Protein AF-A0A9P4GD88-F1 (afdb_monomer_lite)

Organism: NCBI:txid1168544

Radius of gyration: 26.92 Å; chains: 1; bounding box: 54×74×97 Å

Foldseek 3Di:
DDDDDDDDDDDDDDDDPPPPPPPPVPPPPPPPPDDQDQKLWKWQLDVVLQFDFLVLFDDLVVLCVLLVVLLQCQCVVVVLDHGADPVLSVLLLVLLVVLCVVLVDDSLLLQLQLCVQRSNGQRDEWDDDVATQEGSNRAQDDQGCQVVNNHDPPDDSVSSSVRSCRQAPDPPGQAHLRVQLCVQCVPVPDGRSSSLSSQLCSPFPDPFDDSGISCGGPPSRRSSSSSSSGNDSDDDDPHDSVCRNVRNHIDDHNDRPDPPD

Secondary structure (DSSP, 8-state):
----------------------------TT------PPPB--SSS-GGGTPPPGGGSPPHHHHHHHHHHHHHHHHHHTTSSSPPPHHHHHHHHHHHHHHHHHH---HHHHHHHHHHHHTT-TTPPPEESSSEE-TTTT-SS---SEETTEE-SSPPHHHHHHHHHHHHT-TT-S--HHHHHHHH-TTS---THHHHHHHHHHHHTTTS--SS-TTSSSSTTHHHHHHHHHHS---S----TTTGGG-SS-BS---------

Sequence (261 aa):
MFGPTFIFAASSIFALSFAAPLRLDVVPPNDLVGRDTYVMLGGDGSMNAGWPSRSDWMSFEKAWDANLKTIQQSCENQGWGKNNNEVETRAIKASIEEESGTSGIPEELILAVMMQESRGCVRAPTTHYDFDNPGLMQSAGKASCNTDGNLISPCPVNKIRAMIHDGTAGEGLRTTLKNSLTFFDPTGAADDSKWYKVARRYNAGEVLMDEKNLGIGPTKCYASDIANRLVQPFGDSTCNTDVIATLTSAQGRISSSGNTN

pLDDT: mean 86.09, std 20.41, range [30.52, 98.94]

InterPro domains:
  IPR023346 Lysozyme-like domain superfamily [SSF53955] (90-205)

Structure (mmCIF, N/CA/C/O backbone):
data_AF-A0A9P4GD88-F1
#
_entry.id   AF-A0A9P4GD88-F1
#
loop_
_atom_site.group_PDB
_atom_site.id
_atom_site.type_symbol
_atom_site.label_atom_id
_atom_site.label_alt_id
_atom_site.label_comp_id
_atom_site.label_asym_id
_atom_site.label_entity_id
_atom_site.label_seq_id
_atom_site.pdbx_PDB_ins_code
_atom_site.Cartn_x
_atom_site.Cartn_y
_atom_site.Cartn_z
_atom_site.occupancy
_atom_site.B_iso_or_equiv
_atom_site.auth_seq_id
_atom_site.auth_comp_id
_atom_site.auth_asym_id
_atom_site.auth_atom_id
_atom_site.pdbx_PDB_model_num
ATOM 1 N N . MET A 1 1 ? 28.205 -40.603 74.803 1.00 41.28 1 MET A N 1
ATOM 2 C CA . MET A 1 1 ? 28.061 -42.044 74.494 1.00 41.28 1 MET A CA 1
ATOM 3 C C . MET A 1 1 ? 27.981 -42.144 72.977 1.00 41.28 1 MET A C 1
ATOM 5 O O . MET A 1 1 ? 26.968 -41.756 72.425 1.00 41.28 1 MET A O 1
ATOM 9 N N . PHE A 1 2 ? 29.110 -42.194 72.269 1.00 41.12 2 PHE A N 1
ATOM 10 C CA . PHE A 1 2 ? 29.923 -43.389 71.970 1.00 41.12 2 PHE A CA 1
ATOM 11 C C . PHE A 1 2 ? 29.133 -44.470 71.217 1.00 41.12 2 PHE A C 1
ATOM 13 O O . PHE A 1 2 ? 28.360 -45.200 71.828 1.00 41.12 2 PHE A O 1
ATOM 20 N N . GLY A 1 3 ? 29.367 -44.551 69.900 1.00 41.06 3 GLY A N 1
ATOM 21 C CA . GLY A 1 3 ? 29.198 -45.780 69.114 1.00 41.06 3 GLY A CA 1
ATOM 22 C C . GLY A 1 3 ? 30.334 -46.776 69.390 1.00 41.06 3 GLY A C 1
ATOM 23 O O . GLY A 1 3 ? 31.253 -46.460 70.152 1.00 41.06 3 GLY A O 1
ATOM 24 N N . PRO A 1 4 ? 30.239 -47.998 68.846 1.00 51.31 4 PRO A N 1
ATOM 25 C CA . PRO A 1 4 ? 31.061 -48.432 67.693 1.00 51.31 4 PRO A CA 1
ATOM 26 C C . PRO A 1 4 ? 30.206 -49.282 66.706 1.00 51.31 4 PRO A C 1
ATOM 28 O O . PRO A 1 4 ? 29.035 -49.507 66.983 1.00 51.31 4 PRO A O 1
ATOM 31 N N . THR A 1 5 ? 30.613 -49.898 65.589 1.00 47.22 5 THR A N 1
ATOM 32 C CA . THR A 1 5 ? 31.709 -49.842 64.595 1.00 47.22 5 THR A CA 1
ATOM 33 C C . THR A 1 5 ? 31.483 -51.068 63.681 1.00 47.22 5 THR A C 1
ATOM 35 O O . THR A 1 5 ? 31.420 -52.186 64.174 1.00 47.22 5 THR A O 1
ATOM 38 N N . PHE A 1 6 ? 31.335 -50.820 62.375 1.00 39.22 6 PHE A N 1
ATOM 39 C CA . PHE A 1 6 ? 31.757 -51.572 61.173 1.00 39.22 6 PHE A CA 1
ATOM 40 C C . PHE A 1 6 ? 32.026 -53.095 61.171 1.00 39.22 6 PHE A C 1
ATOM 42 O O . PHE A 1 6 ? 32.881 -53.581 61.904 1.00 39.22 6 PHE A O 1
ATOM 49 N N . ILE A 1 7 ? 31.522 -53.768 60.118 1.00 44.59 7 ILE A N 1
ATOM 50 C CA . ILE A 1 7 ? 32.301 -54.730 59.309 1.00 44.59 7 ILE A CA 1
ATOM 51 C C . ILE A 1 7 ? 32.105 -54.427 57.812 1.00 44.59 7 ILE A C 1
ATOM 53 O O . ILE A 1 7 ? 30.994 -54.193 57.342 1.00 44.59 7 ILE A O 1
ATOM 57 N N . PHE A 1 8 ? 33.233 -54.423 57.099 1.00 33.44 8 PHE A N 1
ATOM 58 C CA . PHE A 1 8 ? 33.421 -54.246 55.661 1.00 33.44 8 PHE A CA 1
ATOM 59 C C . PHE A 1 8 ? 33.110 -55.521 54.862 1.00 33.44 8 PHE A C 1
ATOM 61 O O . PHE A 1 8 ? 33.480 -56.615 55.279 1.00 33.44 8 PHE A O 1
ATOM 68 N N . ALA A 1 9 ? 32.609 -55.359 53.636 1.00 37.62 9 ALA A N 1
ATOM 69 C CA . ALA A 1 9 ? 32.954 -56.248 52.528 1.00 37.62 9 ALA A CA 1
ATOM 70 C C . ALA A 1 9 ? 33.035 -55.434 51.229 1.00 37.62 9 ALA A C 1
ATOM 72 O O . ALA A 1 9 ? 32.062 -54.831 50.782 1.00 37.62 9 ALA A O 1
ATOM 73 N N . ALA A 1 10 ? 34.241 -55.386 50.672 1.00 37.72 10 ALA A N 1
ATOM 74 C CA . ALA A 1 10 ? 34.573 -54.786 49.391 1.00 37.72 10 ALA A CA 1
ATOM 75 C C . ALA A 1 10 ? 34.204 -55.727 48.237 1.00 37.72 10 ALA A C 1
ATOM 77 O O . ALA A 1 10 ? 34.323 -56.940 48.394 1.00 37.72 10 ALA A O 1
ATOM 78 N N . SER A 1 11 ? 33.858 -55.174 47.068 1.00 37.16 11 SER A N 1
ATOM 79 C CA . SER A 1 11 ? 34.156 -55.766 45.751 1.00 37.16 11 SER A CA 1
ATOM 80 C C . SER A 1 11 ? 33.956 -54.739 44.625 1.00 37.16 11 SER A C 1
ATOM 82 O O . SER A 1 11 ? 32.848 -54.476 44.179 1.00 37.16 11 SER A O 1
ATOM 84 N N . SER A 1 12 ? 35.077 -54.132 44.237 1.00 45.50 12 SER A N 1
ATOM 85 C CA . SER A 1 12 ? 35.587 -53.972 42.866 1.00 45.50 12 SER A CA 1
ATOM 86 C C . SER A 1 12 ? 34.666 -53.511 41.721 1.00 45.50 12 SER A C 1
ATOM 88 O O . SER A 1 12 ? 33.935 -54.286 41.117 1.00 45.50 12 SER A O 1
ATOM 90 N N . ILE A 1 13 ? 34.852 -52.236 41.365 1.00 45.53 13 ILE A N 1
ATOM 91 C CA . ILE A 1 13 ? 35.152 -51.674 40.030 1.00 45.53 13 ILE A CA 1
ATOM 92 C C . ILE A 1 13 ? 34.860 -52.581 38.816 1.00 45.53 13 ILE A C 1
ATOM 94 O O . ILE A 1 13 ? 35.643 -53.471 38.499 1.00 45.53 13 ILE A O 1
ATOM 98 N N . PHE A 1 14 ? 33.859 -52.184 38.025 1.00 37.38 14 PHE A N 1
ATOM 99 C CA . PHE A 1 14 ? 33.975 -52.124 36.566 1.00 37.38 14 PHE A CA 1
ATOM 100 C C . PHE A 1 14 ? 33.420 -50.783 36.084 1.00 37.38 14 PHE A C 1
ATOM 102 O O . PHE A 1 14 ? 32.235 -50.487 36.223 1.00 37.38 14 PHE A O 1
ATOM 109 N N . ALA A 1 15 ? 34.308 -49.956 35.536 1.00 39.75 15 ALA A N 1
ATOM 110 C CA . ALA A 1 15 ? 33.935 -48.799 34.748 1.00 39.75 15 ALA A CA 1
ATOM 111 C C . ALA A 1 15 ? 33.413 -49.282 33.389 1.00 39.75 15 ALA A C 1
ATOM 113 O O . ALA A 1 15 ? 34.134 -49.946 32.648 1.00 39.75 15 ALA A O 1
ATOM 114 N N . LEU A 1 16 ? 32.186 -48.902 33.048 1.00 36.53 16 LEU A N 1
ATOM 115 C CA . LEU A 1 16 ? 31.740 -48.799 31.665 1.00 36.53 16 LEU A CA 1
ATOM 116 C C . LEU A 1 16 ? 31.203 -47.385 31.480 1.00 36.53 16 LEU A C 1
ATOM 118 O O . LEU A 1 16 ? 30.012 -47.106 31.595 1.00 36.53 16 LEU A O 1
ATOM 122 N N . SER A 1 17 ? 32.137 -46.473 31.225 1.00 41.66 17 SER A N 1
ATOM 123 C CA . SER A 1 17 ? 31.854 -45.228 30.532 1.00 41.66 17 SER A CA 1
ATOM 124 C C . SER A 1 17 ? 31.330 -45.585 29.144 1.00 41.66 17 SER A C 1
ATOM 126 O O . SER A 1 17 ? 32.106 -45.786 28.208 1.00 41.66 17 SER A O 1
ATOM 128 N N . PHE A 1 18 ? 30.013 -45.682 28.998 1.00 44.62 18 PHE A N 1
ATOM 129 C CA . PHE A 1 18 ? 29.405 -45.578 27.683 1.00 44.62 18 PHE A CA 1
ATOM 130 C C . PHE A 1 18 ? 29.526 -44.118 27.255 1.00 44.62 18 PHE A C 1
ATOM 132 O O . PHE A 1 18 ? 28.658 -43.289 27.516 1.00 44.62 18 PHE A O 1
ATOM 139 N N . ALA A 1 19 ? 30.651 -43.805 26.613 1.00 42.41 19 ALA A N 1
ATOM 140 C CA . ALA A 1 19 ? 30.702 -42.733 25.642 1.00 42.41 19 ALA A CA 1
ATOM 141 C C . ALA A 1 19 ? 29.716 -43.123 24.537 1.00 42.41 19 ALA A C 1
ATOM 143 O O . ALA A 1 19 ? 30.053 -43.862 23.612 1.00 42.41 19 ALA A O 1
ATOM 144 N N . ALA A 1 20 ? 28.462 -42.692 24.676 1.00 41.94 20 ALA A N 1
ATOM 145 C CA . ALA A 1 20 ? 27.583 -42.629 23.529 1.00 41.94 20 ALA A CA 1
ATOM 146 C C . ALA A 1 20 ? 28.301 -41.732 22.513 1.00 41.94 20 ALA A C 1
ATOM 148 O O . ALA A 1 20 ? 28.690 -40.616 22.878 1.00 41.94 20 ALA A O 1
ATOM 149 N N . PRO A 1 21 ? 28.543 -42.187 21.273 1.00 43.91 21 PRO A N 1
ATOM 150 C CA . PRO A 1 21 ? 28.958 -41.259 20.246 1.00 43.91 21 PRO A CA 1
ATOM 151 C C . PRO A 1 21 ? 27.851 -40.212 20.170 1.00 43.91 21 PRO A C 1
ATOM 153 O O . PRO A 1 21 ? 26.712 -40.533 19.825 1.00 43.91 21 PRO A O 1
ATOM 156 N N . LEU A 1 22 ? 28.174 -38.966 20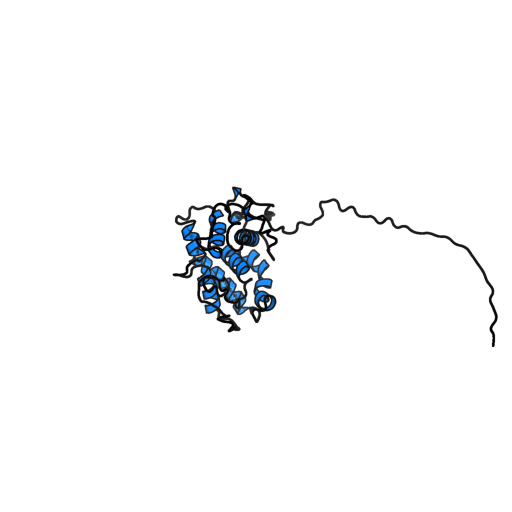.524 1.00 38.56 22 LEU A N 1
ATOM 157 C CA . LEU A 1 22 ? 27.439 -37.835 19.994 1.00 38.56 22 LEU A CA 1
ATOM 158 C C . LEU A 1 22 ? 27.557 -37.993 18.484 1.00 38.56 22 LEU A C 1
ATOM 160 O O . LEU A 1 22 ? 28.588 -37.676 17.889 1.00 38.56 22 LEU A O 1
ATOM 164 N N . ARG A 1 23 ? 26.511 -38.542 17.866 1.00 38.03 23 ARG A N 1
ATOM 165 C CA . ARG A 1 23 ? 26.233 -38.230 16.480 1.00 38.03 23 ARG A CA 1
ATOM 166 C C . ARG A 1 23 ? 25.934 -36.740 16.501 1.00 38.03 23 ARG A C 1
ATOM 168 O O . ARG A 1 23 ? 24.821 -36.313 16.772 1.00 38.03 23 ARG A O 1
ATOM 175 N N . LEU A 1 24 ? 26.983 -35.944 16.311 1.00 39.59 24 LEU A N 1
ATOM 176 C CA . LEU A 1 24 ? 26.832 -34.731 15.539 1.00 39.59 24 LEU A CA 1
ATOM 177 C C . LEU A 1 24 ? 26.290 -35.233 14.212 1.00 39.59 24 LEU A C 1
ATOM 179 O O . LEU A 1 24 ? 27.047 -35.703 13.362 1.00 39.59 24 LEU A O 1
ATOM 183 N N . ASP A 1 25 ? 24.966 -35.240 14.098 1.00 39.75 25 ASP A N 1
ATOM 184 C CA . ASP A 1 25 ? 24.336 -35.202 12.802 1.00 39.75 25 ASP A CA 1
ATOM 185 C C . ASP A 1 25 ? 24.920 -33.949 12.158 1.00 39.75 25 ASP A C 1
ATOM 187 O O . ASP A 1 25 ? 24.562 -32.815 12.479 1.00 39.75 25 ASP A O 1
ATOM 191 N N . VAL A 1 26 ? 25.948 -34.159 11.336 1.00 45.06 26 VAL A N 1
ATOM 192 C CA . VAL A 1 26 ? 26.357 -33.190 10.339 1.00 45.06 26 VAL A CA 1
ATOM 193 C C . VAL A 1 26 ? 25.139 -33.104 9.448 1.00 45.06 26 VAL A C 1
ATOM 195 O O . VAL A 1 26 ? 24.954 -33.922 8.548 1.00 45.06 26 VAL A O 1
ATOM 198 N N . VAL A 1 27 ? 24.257 -32.171 9.799 1.00 42.81 27 VAL A N 1
ATOM 199 C CA . VAL A 1 27 ? 23.138 -31.776 8.969 1.00 42.81 27 VAL A CA 1
ATOM 200 C C . VAL A 1 27 ? 23.776 -31.451 7.620 1.00 42.81 27 VAL A C 1
ATOM 202 O O . VAL A 1 27 ? 24.633 -30.559 7.562 1.00 42.81 27 VAL A O 1
ATOM 205 N N . PRO A 1 28 ? 23.476 -32.211 6.552 1.00 38.31 28 PRO A N 1
ATOM 206 C CA . PRO A 1 28 ? 23.920 -31.823 5.224 1.00 38.31 28 PRO A CA 1
ATOM 207 C C . PRO A 1 28 ? 23.441 -30.382 5.003 1.00 38.31 28 PRO A C 1
ATOM 209 O O . PRO A 1 28 ? 22.358 -30.044 5.479 1.00 38.31 28 PRO A O 1
ATOM 212 N N . PRO A 1 29 ? 24.195 -29.508 4.319 1.00 42.53 29 PRO A N 1
ATOM 213 C CA . PRO A 1 29 ? 23.887 -28.074 4.248 1.00 42.53 29 PRO A CA 1
ATOM 214 C C . PRO A 1 29 ? 22.570 -27.711 3.521 1.00 42.53 29 PRO A C 1
ATOM 216 O O . PRO A 1 29 ? 22.381 -26.561 3.148 1.00 42.53 29 PRO A O 1
ATOM 219 N N . ASN A 1 30 ? 21.640 -28.653 3.351 1.00 46.81 30 ASN A N 1
ATOM 220 C CA . ASN A 1 30 ? 20.393 -28.510 2.613 1.00 46.81 30 ASN A CA 1
ATOM 221 C C . ASN A 1 30 ? 19.104 -28.690 3.438 1.00 46.81 30 ASN A C 1
ATOM 223 O O . ASN A 1 30 ? 18.045 -28.733 2.829 1.00 46.81 30 ASN A O 1
ATOM 227 N N . ASP A 1 31 ? 19.151 -28.715 4.775 1.00 40.00 31 ASP A N 1
ATOM 228 C CA . ASP A 1 31 ? 17.930 -28.716 5.615 1.00 40.00 31 ASP A CA 1
ATOM 229 C C . ASP A 1 31 ? 17.707 -27.404 6.393 1.00 40.00 31 ASP A C 1
ATOM 231 O O . ASP A 1 31 ? 17.128 -27.361 7.478 1.00 40.00 31 ASP A O 1
ATOM 235 N N . LEU A 1 32 ? 18.096 -26.281 5.781 1.00 41.84 32 LEU A N 1
ATOM 236 C CA . LEU A 1 32 ? 17.359 -25.035 5.978 1.00 41.84 32 LEU A CA 1
ATOM 237 C C . LEU A 1 32 ? 16.101 -25.119 5.113 1.00 41.84 32 LEU A C 1
ATOM 239 O O . LEU A 1 32 ? 16.098 -24.681 3.965 1.00 41.84 32 LEU A O 1
ATOM 243 N N . VAL A 1 33 ? 15.041 -25.702 5.677 1.00 40.41 33 VAL A N 1
ATOM 244 C CA . VAL A 1 33 ? 13.657 -25.491 5.233 1.00 40.41 33 VAL A CA 1
ATOM 245 C C . VAL A 1 33 ? 13.526 -24.018 4.855 1.00 40.41 33 VAL A C 1
ATOM 247 O O . VAL A 1 33 ? 13.743 -23.149 5.704 1.00 40.41 33 VAL A O 1
ATOM 250 N N . GLY A 1 34 ? 13.288 -23.753 3.568 1.00 38.44 34 GLY A N 1
ATOM 251 C CA . GLY A 1 34 ? 13.266 -22.409 3.013 1.00 38.44 34 GLY A CA 1
ATOM 252 C C . GLY A 1 34 ? 12.358 -21.526 3.850 1.00 38.44 34 GLY A C 1
ATOM 253 O O . GLY A 1 34 ? 11.141 -21.675 3.815 1.00 38.44 34 GLY A O 1
ATOM 254 N N . ARG A 1 35 ? 12.951 -20.611 4.624 1.00 45.44 35 ARG A N 1
ATOM 255 C CA . ARG A 1 35 ? 12.212 -19.427 5.040 1.00 45.44 35 ARG A CA 1
ATOM 256 C C . ARG A 1 35 ? 11.779 -18.756 3.752 1.00 45.44 35 ARG A C 1
ATOM 258 O O . ARG A 1 35 ? 12.612 -18.604 2.864 1.00 45.44 35 ARG A O 1
ATOM 265 N N . ASP A 1 36 ? 10.516 -18.373 3.685 1.00 53.16 36 ASP A N 1
ATOM 266 C CA . ASP A 1 36 ? 9.981 -17.369 2.774 1.00 53.16 36 ASP A CA 1
ATOM 267 C C . ASP A 1 36 ? 10.896 -16.137 2.829 1.00 53.16 36 ASP A C 1
ATOM 269 O O . ASP A 1 36 ? 10.769 -15.257 3.685 1.00 53.16 36 ASP A O 1
ATOM 273 N N . THR A 1 37 ? 11.967 -16.162 2.034 1.00 75.06 37 THR A N 1
ATOM 274 C CA . THR A 1 37 ? 13.051 -15.199 2.157 1.00 75.06 37 THR A CA 1
ATOM 275 C C . THR A 1 37 ? 12.572 -13.918 1.525 1.00 75.06 37 THR A C 1
ATOM 277 O O . THR A 1 37 ? 12.218 -13.896 0.346 1.00 75.06 37 THR A O 1
ATOM 280 N N . TYR A 1 38 ? 12.600 -12.847 2.308 1.00 87.12 38 TYR A N 1
ATOM 281 C CA . TYR A 1 38 ? 12.533 -11.503 1.771 1.00 87.12 38 TYR A CA 1
ATOM 282 C C . TYR A 1 38 ? 13.507 -11.358 0.599 1.00 87.12 38 TYR A C 1
ATOM 284 O O . TYR A 1 38 ? 14.697 -11.659 0.734 1.00 87.12 38 TYR A O 1
ATOM 292 N N . VAL A 1 39 ? 13.008 -10.880 -0.536 1.00 91.62 39 VAL A N 1
ATOM 293 C CA . VAL A 1 39 ? 13.835 -10.554 -1.698 1.00 91.62 39 VAL A CA 1
ATOM 294 C C . VAL A 1 39 ? 14.039 -9.050 -1.712 1.00 91.62 39 VAL A C 1
ATOM 296 O O . VAL A 1 39 ? 13.072 -8.295 -1.764 1.00 91.62 39 VAL A O 1
ATOM 299 N N . MET A 1 40 ? 15.291 -8.599 -1.673 1.00 93.44 40 MET A N 1
ATOM 300 C CA . MET A 1 40 ? 15.583 -7.172 -1.773 1.00 93.44 40 MET A CA 1
ATOM 301 C C . MET A 1 40 ? 15.551 -6.760 -3.243 1.00 93.44 40 MET A C 1
ATOM 303 O O . MET A 1 40 ? 16.427 -7.138 -4.019 1.00 93.44 40 MET A O 1
ATOM 307 N N . LEU A 1 41 ? 14.517 -6.021 -3.628 1.00 95.12 41 LEU A N 1
ATOM 308 C CA . LEU A 1 41 ? 14.232 -5.654 -5.010 1.00 95.12 41 LEU A CA 1
ATOM 309 C C . LEU A 1 41 ? 14.722 -4.224 -5.274 1.00 95.12 41 LEU A C 1
ATOM 311 O O . LEU A 1 41 ? 14.084 -3.253 -4.873 1.00 95.12 41 LEU A O 1
ATOM 315 N N . GLY A 1 42 ? 15.890 -4.101 -5.910 1.00 94.94 42 GLY A N 1
ATOM 316 C CA . GLY A 1 42 ? 16.411 -2.828 -6.420 1.00 94.94 42 GLY A CA 1
ATOM 317 C C . GLY A 1 42 ? 16.104 -2.614 -7.901 1.00 94.94 42 GLY A C 1
ATOM 318 O O . GLY A 1 42 ? 15.512 -3.471 -8.556 1.00 94.94 42 GLY A O 1
ATOM 319 N N . GLY A 1 43 ? 16.546 -1.488 -8.454 1.00 96.00 43 GLY A N 1
ATOM 320 C CA . GLY A 1 43 ? 16.317 -1.146 -9.859 1.00 96.00 43 GLY A CA 1
ATOM 321 C C . GLY A 1 43 ? 14.920 -0.579 -10.124 1.00 96.00 43 GLY A C 1
ATOM 322 O O . GLY A 1 43 ? 14.251 -0.077 -9.224 1.00 96.00 43 GLY A O 1
ATOM 323 N N . ASP A 1 44 ? 14.492 -0.624 -11.379 1.00 95.81 44 ASP A N 1
ATOM 324 C CA . ASP A 1 44 ? 13.393 0.184 -11.928 1.00 95.81 44 ASP A CA 1
ATOM 325 C C . ASP A 1 44 ? 11.989 -0.434 -11.792 1.00 95.81 44 ASP A C 1
ATOM 327 O O . ASP A 1 44 ? 11.021 0.087 -12.349 1.00 95.81 44 ASP A O 1
ATOM 331 N N . GLY A 1 45 ? 11.856 -1.551 -11.077 1.00 96.50 45 GLY A N 1
ATOM 332 C CA . GLY A 1 45 ? 10.591 -2.280 -10.994 1.00 96.50 45 GLY A CA 1
ATOM 333 C C . GLY A 1 45 ? 10.347 -3.255 -12.144 1.00 96.50 45 GLY A C 1
ATOM 334 O O . GLY A 1 45 ? 9.305 -3.905 -12.164 1.00 96.50 45 GLY A O 1
ATOM 335 N N . SER A 1 46 ? 11.246 -3.352 -13.127 1.00 97.00 46 SER A N 1
ATOM 336 C CA . SER A 1 46 ? 11.040 -4.229 -14.278 1.00 97.00 46 SER A CA 1
ATOM 337 C C . SER A 1 46 ? 11.245 -5.704 -13.937 1.00 97.00 46 SER A C 1
ATOM 339 O O . SER A 1 46 ? 12.079 -6.088 -13.112 1.00 97.00 46 SER A O 1
ATOM 341 N N . MET A 1 47 ? 10.535 -6.563 -14.662 1.00 96.00 47 MET A N 1
ATOM 342 C CA . MET A 1 47 ? 10.689 -8.015 -14.564 1.00 96.00 47 MET A CA 1
ATOM 343 C C . MET A 1 47 ? 12.107 -8.460 -14.957 1.00 96.00 47 MET A C 1
ATOM 345 O O . MET A 1 47 ? 12.640 -9.405 -14.384 1.00 96.00 47 MET A O 1
ATOM 349 N N . ASN A 1 48 ? 12.772 -7.730 -15.863 1.00 95.44 48 ASN A N 1
ATOM 350 C CA . ASN A 1 48 ? 14.182 -7.957 -16.204 1.00 95.44 48 ASN A CA 1
ATOM 351 C C . ASN A 1 48 ? 15.123 -7.696 -15.019 1.00 95.44 48 ASN A C 1
ATOM 353 O O . ASN A 1 48 ? 16.146 -8.366 -14.886 1.00 95.44 48 ASN A O 1
ATOM 357 N N . ALA A 1 49 ? 14.771 -6.752 -14.143 1.00 95.44 49 ALA A N 1
ATOM 358 C CA . ALA A 1 49 ? 15.459 -6.511 -12.882 1.00 95.44 49 ALA A CA 1
ATOM 359 C C . ALA A 1 49 ? 15.053 -7.515 -11.780 1.00 95.44 49 ALA A C 1
ATOM 361 O O . ALA A 1 49 ? 15.533 -7.402 -10.656 1.00 95.44 49 ALA A O 1
ATOM 362 N N . GLY A 1 50 ? 14.213 -8.514 -12.076 1.00 95.12 50 GLY A N 1
ATOM 363 C CA . GLY A 1 50 ? 13.806 -9.573 -11.147 1.00 95.12 50 GLY A CA 1
ATOM 364 C C . GLY A 1 50 ? 12.584 -9.243 -10.288 1.00 95.12 50 GLY A C 1
ATOM 365 O O . GLY A 1 50 ? 12.319 -9.960 -9.323 1.00 95.12 50 GLY A O 1
ATOM 366 N N . TRP A 1 51 ? 11.851 -8.174 -10.613 1.00 97.12 51 TRP A N 1
ATOM 367 C CA . TRP A 1 51 ? 10.578 -7.860 -9.963 1.00 97.12 51 TRP A CA 1
ATOM 368 C C . TRP A 1 51 ? 9.467 -8.806 -10.434 1.00 97.12 51 TRP A C 1
ATOM 370 O O . TRP A 1 51 ? 9.502 -9.261 -11.580 1.00 97.12 51 TRP A O 1
ATOM 380 N N . PRO A 1 52 ? 8.475 -9.108 -9.578 1.00 96.81 52 PRO A N 1
ATOM 381 C CA . PRO A 1 52 ? 7.385 -9.986 -9.973 1.00 96.81 52 PRO A CA 1
ATOM 382 C C . PRO A 1 52 ? 6.491 -9.326 -11.025 1.00 96.81 52 PRO A C 1
ATOM 384 O O . PRO A 1 52 ? 6.316 -8.109 -11.047 1.00 96.81 52 PRO A O 1
ATOM 387 N N . SER A 1 53 ? 5.876 -10.128 -11.877 1.00 97.50 53 SER A N 1
ATOM 388 C CA . SER A 1 53 ? 4.727 -9.711 -12.683 1.00 97.50 53 SER A CA 1
ATOM 389 C C . SER A 1 53 ? 3.437 -9.813 -11.864 1.00 97.50 53 SER A C 1
ATOM 391 O O . SER A 1 53 ? 3.413 -10.445 -10.806 1.00 97.50 53 SER A O 1
ATOM 393 N N . ARG A 1 54 ? 2.328 -9.259 -12.361 1.00 96.44 54 ARG A N 1
ATOM 394 C CA . ARG A 1 54 ? 1.018 -9.405 -11.711 1.00 96.44 54 ARG A CA 1
ATOM 395 C C . ARG A 1 54 ? 0.564 -10.865 -11.654 1.00 96.44 54 ARG A C 1
ATOM 397 O O . ARG A 1 54 ? -0.140 -11.243 -10.725 1.00 96.44 54 ARG A O 1
ATOM 404 N N . SER A 1 55 ? 0.987 -11.704 -12.603 1.00 96.62 55 SER A N 1
ATOM 405 C CA . SER A 1 55 ? 0.704 -13.146 -12.557 1.00 96.62 55 SER A CA 1
ATOM 406 C C . SER A 1 55 ? 1.413 -13.888 -11.422 1.00 96.62 55 SER A C 1
ATOM 408 O O . SER A 1 55 ? 0.991 -14.990 -11.087 1.00 96.62 55 SER A O 1
ATOM 410 N N . ASP A 1 56 ? 2.451 -13.300 -10.821 1.00 96.25 56 ASP A N 1
ATOM 411 C CA . ASP A 1 56 ? 3.136 -13.874 -9.657 1.00 96.25 56 ASP A CA 1
ATOM 412 C C . ASP A 1 56 ? 2.460 -13.490 -8.331 1.00 96.25 56 ASP A C 1
ATOM 414 O O . ASP A 1 56 ? 2.825 -14.011 -7.275 1.00 96.25 56 ASP A O 1
ATOM 418 N N . TRP A 1 57 ? 1.504 -12.555 -8.354 1.00 97.50 57 TRP A N 1
ATOM 419 C CA . TRP A 1 57 ? 0.847 -12.080 -7.143 1.00 97.50 57 TRP A CA 1
ATOM 420 C C . TRP A 1 57 ? -0.085 -13.149 -6.572 1.00 97.50 57 TRP A C 1
ATOM 422 O O . TRP A 1 57 ? -0.773 -13.879 -7.289 1.00 97.50 57 TRP A O 1
ATOM 432 N N . MET A 1 58 ? -0.146 -13.216 -5.247 1.00 97.00 58 MET A N 1
ATOM 433 C CA . MET A 1 58 ? -1.195 -13.945 -4.555 1.00 97.00 58 MET A CA 1
ATOM 434 C C . MET A 1 58 ? -2.548 -13.338 -4.914 1.00 97.00 58 MET A C 1
ATOM 436 O O . MET A 1 58 ? -2.694 -12.122 -4.907 1.00 97.00 58 MET A O 1
ATOM 440 N N . SER A 1 59 ? -3.557 -14.182 -5.126 1.00 97.81 59 SER A N 1
ATOM 441 C CA . SER A 1 59 ? -4.948 -13.723 -5.171 1.00 97.81 59 SER A CA 1
ATOM 442 C C . SER A 1 59 ? -5.295 -12.928 -3.910 1.00 97.81 59 SER A C 1
ATOM 444 O O . SER A 1 59 ? -4.848 -13.316 -2.819 1.00 97.81 59 SER A O 1
ATOM 446 N N . PHE A 1 60 ? -6.173 -11.934 -4.032 1.00 98.38 60 PHE A N 1
ATOM 447 C CA . PHE A 1 60 ? -6.665 -11.154 -2.896 1.00 98.38 60 PHE A CA 1
ATOM 448 C C . PHE A 1 60 ? -7.109 -12.001 -1.701 1.00 98.38 60 PHE A C 1
ATOM 450 O O . PHE A 1 60 ? -6.666 -11.729 -0.594 1.00 98.38 60 PHE A O 1
ATOM 457 N N . GLU A 1 61 ? -7.884 -13.070 -1.902 1.00 98.38 61 GLU A N 1
ATOM 458 C CA . GLU A 1 61 ? -8.355 -13.924 -0.797 1.00 98.38 61 GLU A CA 1
ATOM 459 C C . GLU A 1 61 ? -7.207 -14.570 -0.011 1.00 98.38 61 GLU A C 1
ATOM 461 O O . GLU A 1 61 ? -7.140 -14.463 1.212 1.00 98.38 61 GLU A O 1
ATOM 466 N N . LYS A 1 62 ? -6.230 -15.163 -0.710 1.00 97.25 62 LYS A N 1
ATOM 467 C CA . LYS A 1 62 ? -5.025 -15.726 -0.079 1.00 97.25 62 LYS A CA 1
ATOM 468 C C . LYS A 1 62 ? -4.244 -14.660 0.695 1.00 97.25 62 LYS A C 1
ATOM 470 O O . LYS A 1 62 ? -3.789 -14.918 1.811 1.00 97.25 62 LYS A O 1
ATOM 475 N N . ALA A 1 63 ? -4.071 -13.475 0.110 1.00 97.00 63 ALA A N 1
ATOM 476 C CA . ALA A 1 63 ? -3.378 -12.368 0.760 1.00 97.00 63 ALA A CA 1
ATOM 477 C C . ALA A 1 63 ? -4.164 -11.841 1.974 1.00 97.00 63 ALA A C 1
ATOM 479 O O . ALA A 1 63 ? -3.572 -11.547 3.014 1.00 97.00 63 ALA A O 1
ATOM 480 N N . TRP A 1 64 ? -5.488 -11.752 1.870 1.00 98.44 64 TRP A N 1
ATOM 481 C CA . TRP A 1 64 ? -6.383 -11.327 2.937 1.00 98.44 64 TRP A CA 1
ATOM 482 C C . TRP A 1 64 ? -6.319 -12.292 4.118 1.00 98.44 64 TRP A C 1
ATOM 484 O O . TRP A 1 64 ? -6.035 -11.864 5.236 1.00 98.44 64 TRP A O 1
ATOM 494 N N . ASP A 1 65 ? -6.481 -13.592 3.872 1.00 98.00 65 ASP A N 1
ATOM 495 C CA . ASP A 1 65 ? -6.433 -14.630 4.904 1.00 98.00 65 ASP A CA 1
ATOM 496 C C . ASP A 1 65 ? -5.083 -14.655 5.627 1.00 98.00 65 ASP A C 1
ATOM 498 O O . ASP A 1 65 ? -5.032 -14.728 6.858 1.00 98.00 65 ASP A O 1
ATOM 502 N N . ALA A 1 66 ? -3.982 -14.500 4.883 1.00 96.44 66 ALA A N 1
ATOM 503 C CA . ALA A 1 66 ? -2.641 -14.412 5.457 1.00 96.44 66 ALA A CA 1
ATOM 504 C C . ALA A 1 66 ? -2.463 -13.198 6.391 1.00 96.44 66 ALA A C 1
ATOM 506 O O . ALA A 1 66 ? -1.685 -13.258 7.344 1.00 96.44 66 ALA A O 1
ATOM 507 N N . ASN A 1 67 ? -3.189 -12.103 6.146 1.00 97.69 67 ASN A N 1
ATOM 508 C CA . ASN A 1 67 ? -3.100 -10.866 6.923 1.00 97.69 67 ASN A CA 1
ATOM 509 C C . ASN A 1 67 ? -4.232 -10.694 7.948 1.00 97.69 67 ASN A C 1
ATOM 511 O O . ASN A 1 67 ? -4.129 -9.820 8.810 1.00 97.69 67 ASN A O 1
ATOM 515 N N . LEU A 1 68 ? -5.286 -11.515 7.909 1.00 98.38 68 LEU A N 1
ATOM 516 C CA . LEU A 1 68 ? -6.517 -11.316 8.681 1.00 98.38 68 LEU A CA 1
ATOM 517 C C . LEU A 1 68 ? -6.254 -11.179 10.182 1.00 98.38 68 LEU A C 1
ATOM 519 O O . LEU A 1 68 ? -6.754 -10.252 10.821 1.00 98.38 68 LEU A O 1
ATOM 523 N N . LYS A 1 69 ? -5.419 -12.058 10.743 1.00 97.94 69 LYS A N 1
ATOM 524 C CA . LYS A 1 69 ? -5.051 -11.996 12.162 1.00 97.94 69 LYS A CA 1
ATOM 525 C C . LYS A 1 69 ? -4.349 -10.680 12.505 1.00 97.94 69 LYS A C 1
ATOM 527 O O . LYS A 1 69 ? -4.661 -10.063 13.521 1.00 97.94 69 LYS A O 1
ATOM 532 N N . THR A 1 70 ? -3.432 -10.232 11.648 1.00 98.12 70 THR A N 1
ATOM 533 C CA . THR A 1 70 ? -2.738 -8.951 11.812 1.00 98.12 70 THR A CA 1
ATOM 534 C C . THR A 1 70 ? -3.725 -7.790 11.745 1.00 98.12 70 THR A C 1
ATOM 536 O O . THR A 1 70 ? -3.704 -6.940 12.626 1.00 98.12 70 THR A O 1
ATOM 539 N N . ILE A 1 71 ? -4.640 -7.784 10.773 1.00 98.62 71 ILE A N 1
ATOM 540 C CA . ILE A 1 71 ? -5.678 -6.752 10.632 1.00 98.62 71 ILE A CA 1
ATOM 541 C C . ILE A 1 71 ? -6.563 -6.695 11.879 1.00 98.62 71 ILE A C 1
ATOM 543 O O . ILE A 1 71 ? -6.877 -5.610 12.358 1.00 98.62 71 ILE A O 1
ATOM 547 N N . GLN A 1 72 ? -6.957 -7.841 12.432 1.00 98.69 72 GLN A N 1
ATOM 548 C CA . GLN A 1 72 ? -7.791 -7.899 13.635 1.00 98.69 72 GLN A CA 1
ATOM 549 C C . GLN A 1 72 ? -7.062 -7.373 14.878 1.00 98.69 72 GLN A C 1
ATOM 551 O O . GLN A 1 72 ? -7.691 -6.746 15.725 1.00 98.69 72 GLN A O 1
ATOM 556 N N . GLN A 1 73 ? -5.749 -7.604 14.979 1.00 98.44 73 GLN A N 1
ATOM 557 C CA . GLN A 1 73 ? -4.962 -7.359 16.195 1.00 98.44 73 GLN A CA 1
ATOM 558 C C . GLN A 1 73 ? -4.068 -6.109 16.141 1.00 98.44 73 GLN A C 1
ATOM 560 O O . GLN A 1 73 ? -3.397 -5.777 17.120 1.00 98.44 73 GLN A O 1
ATOM 565 N N . SER A 1 74 ? -4.016 -5.424 14.998 1.00 97.50 74 SER A N 1
ATOM 566 C CA . SER A 1 74 ? -3.029 -4.376 14.727 1.00 97.50 74 SER A CA 1
ATOM 567 C C . SER A 1 74 ? -3.151 -3.176 15.656 1.00 97.50 74 SER A C 1
ATOM 569 O O . SER A 1 74 ? -2.125 -2.657 16.082 1.00 97.50 74 SER A O 1
ATOM 571 N N . CYS A 1 75 ? -4.360 -2.739 16.009 1.00 98.44 75 CYS A N 1
ATOM 572 C CA . CYS A 1 75 ? -4.512 -1.532 16.819 1.00 98.44 75 CYS A CA 1
ATOM 573 C C . CYS A 1 75 ? -3.930 -1.687 18.226 1.00 98.44 75 CYS A C 1
ATOM 575 O O . CYS A 1 75 ? -3.193 -0.809 18.668 1.00 98.44 75 CYS A O 1
ATOM 577 N N . GLU A 1 76 ? -4.193 -2.800 18.914 1.00 98.44 76 GLU A N 1
ATOM 578 C CA . GLU A 1 76 ? -3.627 -3.030 20.249 1.00 98.44 76 GLU A CA 1
ATOM 579 C C . GLU A 1 76 ? -2.138 -3.359 20.162 1.00 98.44 76 GLU A C 1
ATOM 581 O O . GLU A 1 76 ? -1.360 -2.819 20.946 1.00 98.44 76 GLU A O 1
ATOM 586 N N . ASN A 1 77 ? -1.721 -4.156 19.168 1.00 97.62 77 ASN A N 1
ATOM 587 C CA . ASN A 1 77 ? -0.308 -4.487 18.957 1.00 97.62 77 ASN A CA 1
ATOM 588 C C . ASN A 1 77 ? 0.560 -3.239 18.725 1.00 97.62 77 ASN A C 1
ATOM 590 O O . ASN A 1 77 ? 1.730 -3.235 19.098 1.00 97.62 77 ASN A O 1
ATOM 594 N N . GLN A 1 78 ? -0.009 -2.187 18.131 1.00 96.50 78 GLN A N 1
ATOM 595 C CA . GLN A 1 78 ? 0.671 -0.914 17.885 1.00 96.50 78 GLN A CA 1
ATOM 596 C C . GLN A 1 78 ? 0.448 0.134 18.986 1.00 96.50 78 GLN A C 1
ATOM 598 O O . GLN A 1 78 ? 1.032 1.215 18.935 1.00 96.50 78 GLN A O 1
ATOM 603 N N . GLY A 1 79 ? -0.415 -0.141 19.968 1.00 97.19 79 GLY A N 1
ATOM 604 C CA . GLY A 1 79 ? -0.798 0.839 20.988 1.00 97.19 79 GLY A CA 1
ATOM 605 C C . GLY A 1 79 ? -1.677 1.984 20.463 1.00 97.19 79 GLY A C 1
ATOM 606 O O . GLY A 1 79 ? -1.703 3.059 21.056 1.00 97.19 79 GLY A O 1
ATOM 607 N N . TRP A 1 80 ? -2.407 1.778 19.365 1.00 97.25 80 TRP A N 1
ATOM 608 C CA . TRP A 1 80 ? -3.264 2.780 18.708 1.00 97.25 80 TRP A CA 1
ATOM 609 C C . TRP A 1 80 ? -4.738 2.715 19.137 1.00 97.25 80 TRP A C 1
ATOM 611 O O . TRP A 1 80 ? -5.602 3.374 18.560 1.00 97.25 80 TRP A O 1
ATOM 621 N N . GLY A 1 81 ? -5.045 1.918 20.159 1.00 97.06 81 GLY A N 1
ATOM 622 C CA . GLY A 1 81 ? -6.384 1.766 20.721 1.00 97.06 81 GLY A CA 1
ATOM 623 C C . GLY A 1 81 ? -6.950 0.366 20.523 1.00 97.06 81 GLY A C 1
ATOM 624 O O . GLY A 1 81 ? -6.222 -0.578 20.232 1.00 97.06 81 GLY A O 1
ATOM 625 N N . LYS A 1 82 ? -8.268 0.232 20.706 1.00 98.31 82 LYS A N 1
ATOM 626 C CA . LYS A 1 82 ? -8.951 -1.067 20.661 1.00 98.31 82 LYS A CA 1
ATOM 627 C C . LYS A 1 82 ? -8.819 -1.724 19.287 1.00 98.31 82 LYS A C 1
ATOM 629 O O . LYS A 1 82 ? -8.922 -1.049 18.259 1.00 98.31 82 LYS A O 1
ATOM 634 N N . ASN A 1 83 ? -8.654 -3.040 19.291 1.00 98.81 83 ASN A N 1
ATOM 635 C CA . ASN A 1 83 ? -8.617 -3.869 18.092 1.00 98.81 83 ASN A CA 1
ATOM 636 C C . ASN A 1 83 ? -9.876 -3.762 17.228 1.00 98.81 83 ASN A C 1
ATOM 638 O O . ASN A 1 83 ? -10.954 -3.392 17.704 1.00 98.81 83 ASN A O 1
ATOM 642 N N . ASN A 1 84 ? -9.709 -4.079 15.943 1.00 98.81 84 ASN A N 1
ATOM 643 C CA . ASN A 1 84 ? -10.807 -4.100 14.988 1.00 98.81 84 ASN A CA 1
ATOM 644 C C . ASN A 1 84 ? -11.806 -5.195 15.380 1.00 98.81 84 ASN A C 1
ATOM 646 O O . ASN A 1 84 ? -11.424 -6.342 15.612 1.00 98.81 84 ASN A O 1
ATOM 650 N N . ASN A 1 85 ? -13.090 -4.855 15.438 1.00 98.56 85 ASN A N 1
ATOM 651 C CA . ASN A 1 85 ? -14.154 -5.846 15.565 1.00 98.56 85 ASN A CA 1
ATOM 652 C C . ASN A 1 85 ? -14.550 -6.423 14.192 1.00 98.56 85 ASN A C 1
ATOM 654 O O . ASN A 1 85 ? -14.156 -5.917 13.143 1.00 98.56 85 ASN A O 1
ATOM 658 N N . GLU A 1 86 ? -15.398 -7.452 14.187 1.00 98.56 86 GLU A N 1
ATOM 659 C CA . GLU A 1 86 ? -15.839 -8.133 12.960 1.00 98.56 86 GLU A CA 1
ATOM 660 C C . GLU A 1 86 ? -16.550 -7.221 11.947 1.00 98.56 86 GLU A C 1
ATOM 662 O O . GLU A 1 86 ? -16.484 -7.462 10.741 1.00 98.56 86 GLU A O 1
ATOM 667 N N . VAL A 1 87 ? -17.258 -6.183 12.403 1.00 98.81 87 VAL A N 1
ATOM 668 C CA . VAL A 1 87 ? -17.915 -5.212 11.514 1.00 98.81 87 VAL A CA 1
ATOM 669 C C . VAL A 1 87 ? -16.869 -4.332 10.836 1.00 98.81 87 VAL A C 1
ATOM 671 O O . VAL A 1 87 ? -16.948 -4.124 9.630 1.00 98.81 87 VAL A O 1
ATOM 674 N N . GLU A 1 88 ? -15.870 -3.862 11.581 1.00 98.88 88 GLU A N 1
ATOM 675 C CA . GLU A 1 88 ? -14.769 -3.053 11.053 1.00 98.88 88 GLU A CA 1
ATOM 676 C C . GLU A 1 88 ? -13.907 -3.864 10.080 1.00 98.88 88 GLU A C 1
ATOM 678 O O . GLU A 1 88 ? -13.640 -3.406 8.974 1.00 98.88 88 GLU A O 1
ATOM 683 N N . THR A 1 89 ? -13.545 -5.100 10.437 1.00 98.88 89 THR A N 1
ATOM 684 C CA . THR A 1 89 ? -12.772 -5.996 9.563 1.00 98.88 89 THR A CA 1
ATOM 685 C C . THR A 1 89 ? -13.506 -6.295 8.255 1.00 98.88 89 THR A C 1
ATOM 687 O O . THR A 1 89 ? -12.899 -6.219 7.188 1.00 98.88 89 THR A O 1
ATOM 690 N N . ARG A 1 90 ? -14.818 -6.574 8.301 1.00 98.81 90 ARG A N 1
ATOM 691 C CA . ARG A 1 90 ? -15.620 -6.761 7.079 1.00 98.81 90 ARG A CA 1
ATOM 692 C C . ARG A 1 90 ? -15.745 -5.478 6.263 1.00 98.81 90 ARG A C 1
ATOM 694 O O . ARG A 1 90 ? -15.699 -5.545 5.041 1.00 98.81 90 ARG A O 1
ATOM 701 N N . ALA A 1 91 ? -15.884 -4.326 6.920 1.00 98.94 91 ALA A N 1
ATOM 702 C CA . ALA A 1 91 ? -15.938 -3.037 6.241 1.00 98.94 91 ALA A CA 1
ATOM 703 C C . ALA A 1 91 ? -14.631 -2.720 5.506 1.00 98.94 91 ALA A C 1
ATOM 705 O O . ALA A 1 91 ? -14.692 -2.194 4.400 1.00 98.94 91 ALA A O 1
ATOM 706 N N . ILE A 1 92 ? -13.472 -3.070 6.076 1.00 98.94 92 ILE A N 1
ATOM 707 C CA . ILE A 1 92 ? -12.178 -2.941 5.392 1.00 98.94 92 ILE A CA 1
ATOM 708 C C . ILE A 1 92 ? -12.177 -3.787 4.115 1.00 98.94 92 ILE A C 1
ATOM 710 O O . ILE A 1 92 ? -11.945 -3.234 3.044 1.00 98.94 92 ILE A O 1
ATOM 714 N N . LYS A 1 93 ? -12.484 -5.092 4.215 1.00 98.88 93 LYS A N 1
ATOM 715 C CA . LYS A 1 93 ? -12.479 -6.001 3.055 1.00 98.88 93 LYS A CA 1
ATOM 716 C C . LYS A 1 93 ? -13.394 -5.493 1.939 1.00 98.88 93 LYS A C 1
ATOM 718 O O . LYS A 1 93 ? -12.940 -5.282 0.823 1.00 98.88 93 LYS A O 1
ATOM 723 N N . ALA A 1 94 ? -14.646 -5.197 2.290 1.00 98.88 94 ALA A N 1
ATOM 724 C CA . ALA A 1 94 ? -15.645 -4.718 1.342 1.00 98.88 94 ALA A CA 1
ATOM 725 C C . ALA A 1 94 ? -15.255 -3.378 0.700 1.00 98.88 94 ALA A C 1
ATOM 727 O O . ALA A 1 94 ? -15.533 -3.162 -0.473 1.00 98.88 94 ALA A O 1
ATOM 728 N N . SER A 1 95 ? -14.599 -2.481 1.446 1.00 98.94 95 SER A N 1
ATOM 729 C CA . SER A 1 95 ? -14.135 -1.202 0.891 1.00 98.94 95 SER A CA 1
ATOM 730 C C . SER A 1 95 ? -12.996 -1.398 -0.110 1.00 98.94 95 SER A C 1
ATOM 732 O O . SER A 1 95 ? -12.945 -0.680 -1.099 1.00 98.94 95 SER A O 1
ATOM 734 N N . ILE A 1 96 ? -12.100 -2.365 0.116 1.00 98.94 96 ILE A N 1
ATOM 735 C CA . ILE A 1 96 ? -11.031 -2.699 -0.837 1.00 98.94 96 ILE A CA 1
ATOM 736 C C . ILE A 1 96 ? -11.624 -3.260 -2.136 1.00 98.94 96 ILE A C 1
ATOM 738 O O . ILE A 1 96 ? -11.266 -2.789 -3.214 1.00 98.94 96 ILE A O 1
ATOM 742 N N . GLU A 1 97 ? -12.552 -4.214 -2.034 1.00 98.81 97 GLU A N 1
ATOM 743 C CA . GLU A 1 97 ? -13.239 -4.815 -3.188 1.00 98.81 97 GLU A CA 1
ATOM 744 C C . GLU A 1 97 ? -14.021 -3.751 -3.992 1.00 98.81 97 GLU A C 1
ATOM 746 O O . GLU A 1 97 ? -13.912 -3.671 -5.218 1.00 98.81 97 GLU A O 1
ATOM 751 N N . GLU A 1 98 ? -14.771 -2.882 -3.300 1.00 98.56 98 GLU A N 1
ATOM 752 C CA . GLU A 1 98 ? -15.555 -1.788 -3.899 1.00 98.56 98 GLU A CA 1
ATOM 753 C C . GLU A 1 98 ? -14.659 -0.763 -4.618 1.00 98.56 98 GLU A C 1
ATOM 755 O O . GLU A 1 98 ? -14.916 -0.393 -5.771 1.00 98.56 98 GLU A O 1
ATOM 760 N N . GLU A 1 99 ? -13.579 -0.322 -3.971 1.00 98.44 99 GLU A N 1
ATOM 761 C CA . GLU A 1 99 ? -12.636 0.632 -4.559 1.00 98.44 99 GLU A CA 1
ATOM 762 C C . GLU A 1 99 ? -11.856 0.014 -5.719 1.00 98.44 99 GLU A C 1
ATOM 764 O O . GLU A 1 99 ? -11.629 0.683 -6.728 1.00 98.44 99 GLU A O 1
ATOM 769 N N . SER A 1 100 ? -11.494 -1.269 -5.649 1.00 98.56 100 SER A N 1
ATOM 770 C CA . SER A 1 100 ? -10.837 -1.949 -6.767 1.00 98.56 100 SER A CA 1
ATOM 771 C C . SER A 1 100 ? -11.723 -1.960 -8.015 1.00 98.56 100 SER A C 1
ATOM 773 O O . SER A 1 100 ? -11.288 -1.537 -9.093 1.00 98.56 100 SER A O 1
ATOM 775 N N . GLY A 1 101 ? -12.996 -2.340 -7.855 1.00 97.69 101 GLY A N 1
ATOM 776 C CA . GLY A 1 101 ? -13.960 -2.413 -8.953 1.00 97.69 101 GLY A CA 1
ATOM 777 C C . GLY A 1 101 ? -14.261 -1.067 -9.625 1.00 97.69 101 GLY A C 1
ATOM 778 O O . GLY A 1 101 ? -14.609 -1.036 -10.804 1.00 97.69 101 GLY A O 1
ATOM 779 N N . THR A 1 102 ? -14.109 0.048 -8.907 1.00 96.94 102 THR A N 1
ATOM 780 C CA . THR A 1 102 ? -14.437 1.396 -9.412 1.00 96.94 102 THR A CA 1
ATOM 781 C C . THR A 1 102 ? -13.217 2.203 -9.860 1.00 96.94 102 THR A C 1
ATOM 783 O O . THR A 1 102 ? -13.321 3.045 -10.758 1.00 96.94 102 THR A O 1
ATOM 786 N N . SER A 1 103 ? -12.049 1.966 -9.263 1.00 97.06 103 SER A N 1
ATOM 787 C CA . SER A 1 103 ? -10.823 2.721 -9.549 1.00 97.06 103 SER A CA 1
ATOM 788 C C . SER A 1 103 ? -9.951 2.092 -10.635 1.00 97.06 103 SER A C 1
ATOM 790 O O . SER A 1 103 ? -9.174 2.814 -11.263 1.00 97.06 103 SER A O 1
ATOM 792 N N . GLY A 1 104 ? -10.068 0.776 -10.852 1.00 94.50 104 GLY A N 1
ATOM 793 C CA . GLY A 1 104 ? -9.147 0.001 -11.688 1.00 94.50 104 GLY A CA 1
ATOM 794 C C . GLY A 1 104 ? -7.820 -0.341 -10.996 1.00 94.50 104 GLY A C 1
ATOM 795 O O . GLY A 1 104 ? -6.941 -0.930 -11.627 1.00 94.50 104 GLY A O 1
ATOM 796 N N . ILE A 1 105 ? -7.661 0.006 -9.714 1.00 98.44 105 ILE A N 1
ATOM 797 C CA . ILE A 1 105 ? -6.519 -0.412 -8.897 1.00 98.44 105 ILE A CA 1
ATOM 798 C C . ILE A 1 105 ? -6.756 -1.845 -8.401 1.00 98.44 105 ILE A C 1
ATOM 800 O O . ILE A 1 105 ? -7.824 -2.119 -7.860 1.00 98.44 105 ILE A O 1
ATOM 804 N N . PRO A 1 106 ? -5.795 -2.773 -8.549 1.00 98.62 106 PRO A N 1
ATOM 805 C CA . PRO A 1 106 ? -5.933 -4.132 -8.033 1.00 98.62 106 PRO A CA 1
ATOM 806 C C . PRO A 1 106 ? -6.145 -4.161 -6.515 1.00 98.62 106 PRO A C 1
ATOM 808 O O . PRO A 1 106 ? -5.405 -3.514 -5.772 1.00 98.62 106 PRO A O 1
ATOM 811 N N . GLU A 1 107 ? -7.111 -4.947 -6.052 1.00 98.75 107 GLU A N 1
ATOM 812 C CA . GLU A 1 107 ? -7.385 -5.182 -4.629 1.00 98.75 107 GLU A CA 1
ATOM 813 C C . GLU A 1 107 ? -6.158 -5.709 -3.867 1.00 98.75 107 GLU A C 1
ATOM 815 O O . GLU A 1 107 ? -5.922 -5.302 -2.727 1.00 98.75 107 GLU A O 1
ATOM 820 N N . GLU A 1 108 ? -5.304 -6.514 -4.512 1.00 98.69 108 GLU A N 1
ATOM 821 C CA . GLU A 1 108 ? -4.033 -6.970 -3.941 1.00 98.69 108 GLU A CA 1
ATOM 822 C C . GLU A 1 108 ? -3.100 -5.800 -3.603 1.00 98.69 108 GLU A C 1
ATOM 824 O O . GLU A 1 108 ? -2.464 -5.789 -2.548 1.00 98.69 108 GLU A O 1
ATOM 829 N N . LEU A 1 109 ? -3.038 -4.792 -4.481 1.00 98.81 109 LEU A N 1
ATOM 830 C CA . LEU A 1 109 ? -2.193 -3.616 -4.287 1.00 98.81 109 LEU A CA 1
ATOM 831 C C . LEU A 1 109 ? -2.760 -2.700 -3.200 1.00 98.81 109 LEU A C 1
ATOM 833 O O . LEU A 1 109 ? -1.996 -2.218 -2.363 1.00 98.81 109 LEU A O 1
ATOM 837 N N . ILE A 1 110 ? -4.082 -2.492 -3.173 1.00 98.88 110 ILE A N 1
ATOM 838 C CA . ILE A 1 110 ? -4.745 -1.710 -2.115 1.00 98.88 110 ILE A CA 1
ATOM 839 C C . ILE A 1 110 ? -4.480 -2.361 -0.751 1.00 98.88 110 ILE A C 1
ATOM 841 O O . ILE A 1 110 ? -4.077 -1.677 0.192 1.00 98.88 110 ILE A O 1
ATOM 845 N N . LEU A 1 111 ? -4.636 -3.687 -0.655 1.00 98.81 111 LEU A N 1
ATOM 846 C CA . LEU A 1 111 ? -4.327 -4.445 0.555 1.00 98.81 111 LEU A CA 1
ATOM 847 C C . LEU A 1 111 ? -2.848 -4.316 0.939 1.00 98.81 111 LEU A C 1
ATOM 849 O O . LEU A 1 111 ? -2.552 -4.002 2.091 1.00 98.81 111 LEU A O 1
ATOM 853 N N . ALA A 1 112 ? -1.919 -4.526 0.002 1.00 98.56 112 ALA A N 1
ATOM 854 C CA . ALA A 1 112 ? -0.484 -4.446 0.274 1.00 98.56 112 ALA A CA 1
ATOM 855 C C . ALA A 1 112 ? -0.074 -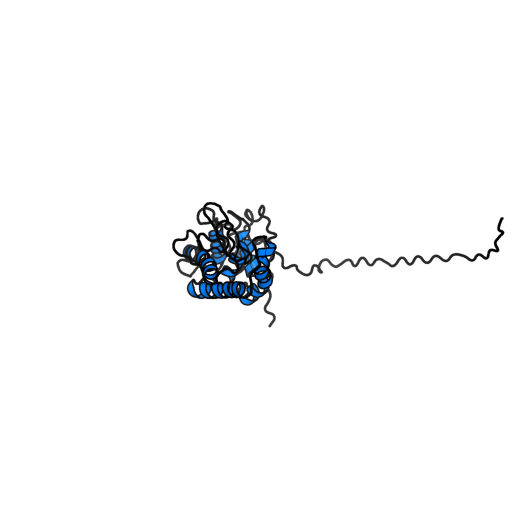3.065 0.809 1.00 98.56 112 ALA A C 1
ATOM 857 O O . ALA A 1 112 ? 0.662 -2.986 1.796 1.00 98.56 112 ALA A O 1
ATOM 858 N N . VAL A 1 113 ? -0.598 -1.990 0.210 1.00 98.69 113 VAL A N 1
ATOM 859 C CA . VAL A 1 113 ? -0.375 -0.609 0.660 1.00 98.69 113 VAL A CA 1
ATOM 860 C C . VAL A 1 113 ? -0.988 -0.389 2.040 1.00 98.69 113 VAL A C 1
ATOM 862 O O . VAL A 1 113 ? -0.271 0.001 2.954 1.00 98.69 113 VAL A O 1
ATOM 865 N N . MET A 1 114 ? -2.259 -0.734 2.266 1.00 98.75 114 MET A N 1
ATOM 866 C CA . MET A 1 114 ? -2.879 -0.610 3.595 1.00 98.75 114 MET A CA 1
ATOM 867 C C . MET A 1 114 ? -2.085 -1.364 4.677 1.00 98.75 114 MET A C 1
ATOM 869 O O . MET A 1 114 ? -1.895 -0.863 5.789 1.00 98.75 114 MET A O 1
ATOM 873 N N . MET A 1 115 ? -1.598 -2.568 4.365 1.00 98.44 115 MET A N 1
ATOM 874 C CA . MET A 1 115 ? -0.797 -3.357 5.300 1.00 98.44 115 MET A CA 1
ATOM 875 C C . MET A 1 115 ? 0.560 -2.717 5.593 1.00 98.44 115 MET A C 1
ATOM 877 O O . MET A 1 115 ? 1.016 -2.789 6.736 1.00 98.44 115 MET A O 1
ATOM 881 N N . GLN A 1 116 ? 1.184 -2.078 4.601 1.00 97.50 116 GLN A N 1
ATOM 882 C CA . GLN A 1 116 ? 2.419 -1.318 4.785 1.00 97.50 116 GLN A CA 1
ATOM 883 C C . GLN A 1 116 ? 2.202 -0.082 5.667 1.00 97.50 116 GLN A C 1
ATOM 885 O O . GLN A 1 116 ? 3.023 0.186 6.541 1.00 97.50 116 GLN A O 1
ATOM 890 N N . GLU A 1 117 ? 1.092 0.627 5.468 1.00 97.25 117 GLU A N 1
ATOM 891 C CA . GLU A 1 117 ? 0.823 1.910 6.122 1.00 97.25 117 GLU A CA 1
ATOM 892 C C . GLU A 1 117 ? 0.314 1.756 7.561 1.00 97.25 117 GLU A C 1
ATOM 894 O O . GLU A 1 117 ? 0.785 2.429 8.476 1.00 97.25 117 GLU A O 1
ATOM 899 N N . SER A 1 118 ? -0.636 0.846 7.800 1.00 98.19 118 SER A N 1
ATOM 900 C CA . SER A 1 118 ? -1.332 0.753 9.094 1.00 98.19 118 SER A CA 1
ATOM 901 C C . SER A 1 118 ? -1.458 -0.658 9.653 1.00 98.19 118 SER A C 1
ATOM 903 O O . SER A 1 118 ? -2.021 -0.841 10.736 1.00 98.19 118 SER A O 1
ATOM 905 N N . ARG A 1 119 ? -0.998 -1.681 8.919 1.00 98.00 119 ARG A N 1
ATOM 906 C CA . ARG A 1 119 ? -1.292 -3.095 9.220 1.00 98.00 119 ARG A CA 1
ATOM 907 C C . ARG A 1 119 ? -2.804 -3.375 9.361 1.00 98.00 119 ARG A C 1
ATOM 909 O O . ARG A 1 119 ? -3.200 -4.327 10.031 1.00 98.00 119 ARG A O 1
ATOM 916 N N . GLY A 1 120 ? -3.648 -2.528 8.765 1.00 98.31 120 GLY A N 1
ATOM 917 C CA . GLY A 1 120 ? -5.107 -2.614 8.820 1.00 98.31 120 GLY A CA 1
ATOM 918 C C . GLY A 1 120 ? -5.764 -1.993 10.056 1.00 98.31 120 GLY A C 1
ATOM 919 O O . GLY A 1 120 ? -6.959 -2.197 10.255 1.00 98.31 120 GLY A O 1
ATOM 920 N N . CYS A 1 121 ? -5.049 -1.253 10.908 1.00 98.75 121 CYS A N 1
ATOM 921 C CA . CYS A 1 121 ? -5.680 -0.632 12.075 1.00 98.75 121 CYS A CA 1
ATOM 922 C C . CYS A 1 121 ? -6.527 0.588 11.676 1.00 98.75 121 CYS A C 1
ATOM 924 O O . CYS A 1 121 ? -5.991 1.608 11.244 1.00 98.75 121 CYS A O 1
ATOM 926 N N . VAL A 1 122 ? -7.844 0.551 11.926 1.00 98.75 122 VAL A N 1
ATOM 927 C CA . VAL A 1 122 ? -8.750 1.684 11.620 1.00 98.75 122 VAL A CA 1
ATOM 928 C C . VAL A 1 122 ? -8.480 2.931 12.470 1.00 98.75 122 VAL A C 1
ATOM 930 O O . VAL A 1 122 ? -9.006 4.002 12.188 1.00 98.75 122 VAL A O 1
ATOM 933 N N . ARG A 1 123 ? -7.672 2.793 13.525 1.00 98.50 123 ARG A N 1
ATOM 934 C CA . ARG A 1 123 ? -7.285 3.845 14.476 1.00 98.50 123 ARG A CA 1
ATOM 935 C C . ARG A 1 123 ? -5.827 4.274 14.316 1.00 98.50 123 ARG A C 1
ATOM 937 O O . ARG A 1 123 ? -5.286 4.893 15.229 1.00 98.50 123 ARG A O 1
ATOM 944 N N . ALA A 1 124 ? -5.185 3.936 13.197 1.00 98.25 124 ALA A N 1
ATOM 945 C CA . ALA A 1 124 ? -3.831 4.396 12.922 1.00 98.25 124 ALA A CA 1
ATOM 946 C C . ALA A 1 124 ? -3.734 5.921 13.121 1.00 98.25 124 ALA A C 1
ATOM 948 O O . ALA A 1 124 ? -4.626 6.647 12.663 1.00 98.25 124 ALA A O 1
ATOM 949 N N . PRO A 1 125 ? -2.719 6.406 13.858 1.00 96.75 125 PRO A N 1
ATOM 950 C CA . PRO A 1 125 ? -2.552 7.828 14.098 1.00 96.75 125 PRO A CA 1
ATOM 951 C C . PRO A 1 125 ? -2.278 8.550 12.782 1.00 96.75 125 PRO A C 1
ATOM 953 O O . PRO A 1 125 ? -1.765 7.965 11.829 1.00 96.75 125 PRO A O 1
ATOM 956 N N . THR A 1 126 ? -2.604 9.835 12.738 1.00 95.50 126 THR A N 1
ATOM 957 C CA . THR A 1 126 ? -2.151 10.704 11.653 1.00 95.50 126 THR A CA 1
ATOM 958 C C . THR A 1 126 ? -0.636 10.861 11.746 1.00 95.50 126 THR A C 1
ATOM 960 O O . THR A 1 126 ? -0.117 11.235 12.800 1.00 95.50 126 THR A O 1
ATOM 963 N N . THR A 1 127 ? 0.081 10.582 10.660 1.00 91.50 127 THR A N 1
ATOM 964 C CA . THR A 1 127 ? 1.494 10.965 10.553 1.00 91.50 127 THR A CA 1
ATOM 965 C C . THR A 1 127 ? 1.613 12.381 9.995 1.00 91.50 127 THR A C 1
ATOM 967 O O . THR A 1 127 ? 0.831 12.790 9.139 1.00 91.50 127 THR A O 1
ATOM 970 N N . HIS A 1 128 ? 2.587 13.141 10.502 1.00 89.38 128 HIS A N 1
ATOM 971 C CA . HIS A 1 128 ? 2.817 14.535 10.126 1.00 89.38 128 HIS A CA 1
ATOM 972 C C . HIS A 1 128 ? 4.185 14.662 9.452 1.00 89.38 128 HIS A C 1
ATOM 974 O O . HIS A 1 128 ? 5.219 14.508 10.105 1.00 89.38 128 HIS A O 1
ATOM 980 N N . TYR A 1 129 ? 4.183 14.935 8.149 1.00 81.19 129 TYR A N 1
ATOM 981 C CA . TYR A 1 129 ? 5.382 15.285 7.381 1.00 81.19 129 TYR A CA 1
ATOM 982 C C . TYR A 1 129 ? 5.172 16.664 6.745 1.00 81.19 129 TYR A C 1
ATOM 984 O O . TYR A 1 129 ? 4.992 17.646 7.459 1.00 81.19 129 TYR A O 1
ATOM 992 N N . ASP A 1 130 ? 5.128 16.743 5.414 1.00 78.12 130 ASP A N 1
ATOM 993 C CA . ASP A 1 130 ? 4.773 17.973 4.696 1.00 78.12 130 ASP A CA 1
ATOM 994 C C . ASP A 1 130 ? 3.269 18.308 4.810 1.00 78.12 130 ASP A C 1
ATOM 996 O O . ASP A 1 130 ? 2.851 19.425 4.512 1.00 78.12 130 ASP A O 1
ATOM 1000 N N . PHE A 1 131 ? 2.450 17.316 5.172 1.00 84.44 131 PHE A N 1
ATOM 1001 C CA . PHE A 1 131 ? 1.001 17.376 5.370 1.00 84.44 131 PHE A CA 1
ATOM 1002 C C . PHE A 1 131 ? 0.569 16.199 6.256 1.00 84.44 131 PHE A C 1
ATOM 1004 O O . PHE A 1 131 ? 1.364 15.296 6.548 1.00 84.44 131 PHE A O 1
ATOM 1011 N N . ASP A 1 132 ? -0.687 16.242 6.689 1.00 91.56 132 ASP A N 1
ATOM 1012 C CA . ASP A 1 132 ? -1.306 15.214 7.517 1.00 91.56 132 ASP A CA 1
ATOM 1013 C C . ASP A 1 132 ? -1.684 13.994 6.676 1.00 91.56 132 ASP A C 1
ATOM 1015 O O . ASP A 1 132 ? -2.351 14.123 5.649 1.00 91.56 132 ASP A O 1
ATOM 1019 N N . ASN A 1 133 ? -1.296 12.814 7.158 1.00 94.12 133 ASN A N 1
ATOM 1020 C CA . ASN A 1 133 ? -1.544 11.527 6.519 1.00 94.12 133 ASN A CA 1
ATOM 1021 C C . ASN A 1 133 ? -2.395 10.619 7.421 1.00 94.12 133 ASN A C 1
ATOM 1023 O O . ASN A 1 133 ? -1.849 9.786 8.148 1.00 94.12 133 ASN A O 1
ATOM 1027 N N . PRO A 1 134 ? -3.725 10.794 7.477 1.00 96.44 134 PRO A N 1
ATOM 1028 C CA . PRO A 1 134 ? -4.566 10.006 8.367 1.00 96.44 134 PRO A CA 1
ATOM 1029 C C . PRO A 1 134 ? -4.933 8.611 7.836 1.00 96.44 134 PRO A C 1
ATOM 1031 O O . PRO A 1 134 ? -4.918 8.319 6.637 1.00 96.44 134 PRO A O 1
ATOM 1034 N N . GLY A 1 135 ? -5.396 7.777 8.770 1.00 97.50 135 GLY A N 1
ATOM 1035 C CA . GLY A 1 135 ? -6.239 6.620 8.481 1.00 97.50 135 GLY A CA 1
ATOM 1036 C C . GLY A 1 135 ? -5.507 5.379 7.968 1.00 97.50 135 GLY A C 1
ATOM 1037 O O . GLY A 1 135 ? -4.284 5.265 8.046 1.00 97.50 135 GLY A O 1
ATOM 1038 N N . LEU A 1 136 ? -6.294 4.419 7.465 1.00 98.56 136 LEU A N 1
ATOM 1039 C CA . LEU A 1 136 ? -5.843 3.072 7.078 1.00 98.56 136 LEU A CA 1
ATOM 1040 C C . LEU A 1 136 ? -4.726 3.059 6.029 1.00 98.56 136 LEU A C 1
ATOM 1042 O O . LEU A 1 136 ? -3.868 2.180 6.068 1.00 98.56 136 LEU A O 1
ATOM 1046 N N . MET A 1 137 ? -4.749 4.005 5.094 1.00 98.38 137 MET A N 1
ATOM 1047 C CA . MET A 1 137 ? -3.767 4.086 4.012 1.00 98.38 137 MET A CA 1
ATOM 1048 C C . MET A 1 137 ? -2.781 5.245 4.190 1.00 98.38 137 MET A C 1
ATOM 1050 O O . MET A 1 137 ? -2.033 5.513 3.257 1.00 98.38 137 MET A O 1
ATOM 1054 N N . GLN A 1 138 ? -2.794 5.941 5.340 1.00 96.81 138 GLN A N 1
ATOM 1055 C CA . GLN A 1 138 ? -1.919 7.096 5.620 1.00 96.81 138 GLN A CA 1
ATOM 1056 C C . GLN A 1 138 ? -1.843 8.060 4.421 1.00 96.81 138 GLN A C 1
ATOM 1058 O O . GLN A 1 138 ? -0.777 8.434 3.942 1.00 96.81 138 GLN A O 1
ATOM 1063 N N . SER A 1 139 ? -3.013 8.377 3.871 1.00 94.38 139 SER A N 1
ATOM 1064 C CA . SER A 1 139 ? -3.150 9.106 2.605 1.00 94.38 139 SER A CA 1
ATOM 1065 C C . SER A 1 139 ? -3.203 10.613 2.824 1.00 94.38 139 SER A C 1
ATOM 1067 O O . SER A 1 139 ? -3.505 11.050 3.924 1.00 94.38 139 SER A O 1
ATOM 1069 N N . ALA A 1 140 ? -3.086 11.408 1.757 1.00 91.62 140 ALA A N 1
ATOM 1070 C CA . ALA A 1 140 ? -3.285 12.864 1.804 1.00 91.62 140 ALA A CA 1
ATOM 1071 C C . ALA A 1 140 ? -4.736 13.321 2.090 1.00 91.62 140 ALA A C 1
ATOM 1073 O O . ALA A 1 140 ? -5.040 14.509 1.962 1.00 91.62 140 ALA A O 1
ATOM 1074 N N . GLY A 1 141 ? -5.646 12.388 2.383 1.00 93.75 141 GLY A N 1
ATOM 1075 C CA . GLY A 1 141 ? -7.049 12.653 2.675 1.00 93.75 141 GLY A CA 1
ATOM 1076 C C . GLY A 1 141 ? -7.311 13.165 4.090 1.00 93.75 141 GLY A C 1
ATOM 1077 O O . GLY A 1 141 ? -6.434 13.681 4.778 1.00 93.75 141 GLY A O 1
ATOM 1078 N N . LYS A 1 142 ? -8.566 13.048 4.533 1.00 94.62 142 LYS A N 1
ATOM 1079 C CA . LYS A 1 142 ? -9.025 13.570 5.839 1.00 94.62 142 LYS A CA 1
ATOM 1080 C C . LYS A 1 142 ? -9.727 12.524 6.694 1.00 94.62 142 LYS A C 1
ATOM 1082 O O . LYS A 1 142 ? -9.983 12.769 7.877 1.00 94.62 142 LYS A O 1
ATOM 1087 N N . ALA A 1 143 ? -10.101 11.386 6.116 1.00 97.06 143 ALA A N 1
ATOM 1088 C CA . ALA A 1 143 ? -10.816 10.358 6.846 1.00 97.06 143 ALA A CA 1
ATOM 1089 C C . ALA A 1 143 ? -9.932 9.751 7.947 1.00 97.06 143 ALA A C 1
ATOM 1091 O O . ALA A 1 143 ? -8.824 9.288 7.705 1.00 97.06 143 ALA A O 1
ATOM 1092 N N . SER A 1 144 ? -10.443 9.745 9.179 1.00 97.75 144 SER A N 1
ATOM 1093 C CA . SER A 1 144 ? -9.775 9.137 10.330 1.00 97.75 144 SER A CA 1
ATOM 1094 C C . SER A 1 144 ? -10.780 8.730 11.408 1.00 97.75 144 SER A C 1
ATOM 1096 O O . SER A 1 144 ? -11.840 9.358 11.575 1.00 97.75 144 SER A O 1
ATOM 1098 N N . CYS A 1 145 ? -10.421 7.686 12.155 1.00 98.38 145 CYS A N 1
ATOM 1099 C CA . CYS A 1 145 ? -11.006 7.317 13.449 1.00 98.38 145 CYS A CA 1
ATOM 1100 C C . CYS A 1 145 ? -10.034 7.564 14.618 1.00 98.38 145 CYS A C 1
ATOM 1102 O O . CYS A 1 145 ? -10.266 7.081 15.725 1.00 98.38 145 CYS A O 1
ATOM 1104 N N . ASN A 1 146 ? -8.967 8.320 14.365 1.00 96.88 146 ASN A N 1
ATOM 1105 C CA . ASN A 1 146 ? -7.994 8.813 15.331 1.00 96.88 146 ASN A CA 1
ATOM 1106 C C . ASN A 1 146 ? -7.580 10.247 14.941 1.00 96.88 146 ASN A C 1
ATOM 1108 O O . ASN A 1 146 ? -6.425 10.519 14.624 1.00 96.88 146 ASN A O 1
ATOM 1112 N N . THR A 1 147 ? -8.555 11.156 14.850 1.00 91.31 147 THR A N 1
ATOM 1113 C CA . THR A 1 147 ? -8.282 12.568 14.536 1.00 91.31 147 THR A CA 1
ATOM 1114 C C . THR A 1 147 ? -7.719 13.242 15.783 1.00 91.31 147 THR A C 1
ATOM 1116 O O . THR A 1 147 ? -8.415 13.328 16.796 1.00 91.31 147 THR A O 1
ATOM 1119 N N . ASP A 1 148 ? -6.470 13.700 15.722 1.00 86.31 148 ASP A N 1
ATOM 1120 C CA . ASP A 1 148 ? -5.782 14.406 16.814 1.00 86.31 148 ASP A CA 1
ATOM 1121 C C . ASP A 1 148 ? -5.783 13.637 18.149 1.00 86.31 148 ASP A C 1
ATOM 1123 O O . ASP A 1 148 ? -5.978 14.209 19.220 1.00 86.31 148 ASP A O 1
ATOM 1127 N N . GLY A 1 149 ? -5.635 12.307 18.097 1.00 89.56 149 GLY A N 1
ATOM 1128 C CA . GLY A 1 149 ? -5.668 11.447 19.287 1.00 89.56 149 GLY A CA 1
ATOM 1129 C C . GLY A 1 149 ? -7.075 11.100 19.789 1.00 89.56 149 GLY A C 1
ATOM 1130 O O . GLY A 1 149 ? -7.218 10.313 20.727 1.00 89.56 149 GLY A O 1
ATOM 1131 N N . ASN A 1 150 ? -8.132 11.644 19.176 1.00 92.44 150 ASN A N 1
ATOM 1132 C CA . ASN A 1 150 ? -9.513 11.343 19.546 1.00 92.44 150 ASN A CA 1
ATOM 1133 C C . ASN A 1 150 ? -9.966 10.036 18.885 1.00 92.44 150 ASN A C 1
ATOM 1135 O O . ASN A 1 150 ? -10.460 10.013 17.753 1.00 92.44 150 ASN A O 1
ATOM 1139 N N . LEU A 1 151 ? -9.781 8.936 19.615 1.00 96.06 151 LEU A N 1
ATOM 1140 C CA . LEU A 1 151 ? -10.107 7.589 19.159 1.00 96.06 151 LEU A CA 1
ATOM 1141 C C . LEU A 1 151 ? -11.619 7.358 19.064 1.00 96.06 151 LEU A C 1
ATOM 1143 O O . LEU A 1 151 ? -12.361 7.559 20.025 1.00 96.06 151 LEU A O 1
ATOM 1147 N N . ILE A 1 152 ? -12.065 6.823 17.927 1.00 97.62 152 ILE A N 1
ATOM 1148 C CA . ILE A 1 152 ? -13.443 6.377 17.711 1.00 97.62 152 ILE A CA 1
ATOM 1149 C C . ILE A 1 152 ? -13.502 4.843 17.799 1.00 97.62 152 ILE A C 1
ATOM 1151 O O . ILE A 1 152 ? -12.804 4.119 17.077 1.00 97.62 152 ILE A O 1
ATOM 1155 N N . SER A 1 153 ? -14.345 4.311 18.690 1.00 96.69 153 SER A N 1
ATOM 1156 C CA . SER A 1 153 ? -14.583 2.868 18.803 1.00 96.69 153 SER A CA 1
ATOM 1157 C C . SER A 1 153 ? -16.048 2.533 19.119 1.00 96.69 153 SER A C 1
ATOM 1159 O O . SER A 1 153 ? -16.537 2.961 20.163 1.00 96.69 153 SER A O 1
ATOM 1161 N N . PRO A 1 154 ? -16.748 1.763 18.257 1.00 97.94 154 PRO A N 1
ATOM 1162 C CA . PRO A 1 154 ? -16.300 1.272 16.947 1.00 97.94 154 PRO A CA 1
ATOM 1163 C C . PRO A 1 154 ? -16.144 2.407 15.920 1.00 97.94 154 PRO A C 1
ATOM 1165 O O . PRO A 1 154 ? -16.860 3.402 15.966 1.00 97.94 154 PRO A O 1
ATOM 1168 N N . CYS A 1 155 ? -15.202 2.257 14.993 1.00 98.69 155 CYS A N 1
ATOM 1169 C CA . CYS A 1 155 ? -14.999 3.128 13.846 1.00 98.69 155 CYS A CA 1
ATOM 1170 C C . CYS A 1 155 ? -16.162 2.941 12.852 1.00 98.69 155 CYS A C 1
ATOM 1172 O O . CYS A 1 155 ? -16.425 1.818 12.417 1.00 98.69 155 CYS A O 1
ATOM 1174 N N . PRO A 1 156 ? -16.890 4.013 12.499 1.00 98.62 156 PRO A N 1
ATOM 1175 C CA . PRO A 1 156 ? -18.005 3.939 11.564 1.00 98.62 156 PRO A CA 1
ATOM 1176 C C . PRO A 1 156 ? -17.602 3.390 10.189 1.00 98.62 156 PRO A C 1
ATOM 1178 O O . PRO A 1 156 ? -16.588 3.795 9.623 1.00 98.62 156 PRO A O 1
ATOM 1181 N N . VAL A 1 157 ? -18.445 2.531 9.607 1.00 98.75 157 VAL A N 1
ATOM 1182 C CA . VAL A 1 157 ? -18.212 1.906 8.288 1.00 98.75 157 VAL A CA 1
ATOM 1183 C C . VAL A 1 157 ? -17.957 2.943 7.191 1.00 98.75 157 VAL A C 1
ATOM 1185 O O . VAL A 1 157 ? -17.058 2.771 6.377 1.00 98.75 157 VAL A O 1
ATOM 1188 N N . ASN A 1 158 ? -18.694 4.057 7.189 1.00 98.62 158 ASN A N 1
ATOM 1189 C CA . ASN A 1 158 ? -18.489 5.131 6.214 1.00 98.62 158 ASN A CA 1
ATOM 1190 C C . ASN A 1 158 ? -17.125 5.825 6.364 1.00 98.62 158 ASN A C 1
ATOM 1192 O O . ASN A 1 158 ? -16.556 6.246 5.363 1.00 98.62 158 ASN A O 1
ATOM 1196 N N . LYS A 1 159 ? -16.580 5.924 7.586 1.00 98.69 159 LYS A N 1
ATOM 1197 C CA . LYS A 1 159 ? -15.213 6.418 7.809 1.00 98.69 159 LYS A CA 1
ATOM 1198 C C . LYS A 1 159 ? -14.175 5.410 7.321 1.00 98.69 159 LYS A C 1
ATOM 1200 O O . LYS A 1 159 ? -13.187 5.830 6.737 1.00 98.69 159 LYS A O 1
ATOM 1205 N N . ILE A 1 160 ? -14.407 4.109 7.512 1.00 98.88 160 ILE A N 1
ATOM 1206 C CA . ILE A 1 160 ? -13.534 3.046 6.981 1.00 98.88 160 ILE A CA 1
ATOM 1207 C C . ILE A 1 160 ? -13.473 3.105 5.456 1.00 98.88 160 ILE A C 1
ATOM 1209 O O . ILE A 1 160 ? -12.377 3.180 4.906 1.00 98.88 160 ILE A O 1
ATOM 1213 N N . ARG A 1 161 ? -14.633 3.173 4.792 1.00 98.81 161 ARG A N 1
ATOM 1214 C CA . ARG A 1 161 ? -14.703 3.347 3.337 1.00 98.81 161 ARG A CA 1
ATOM 1215 C C . ARG A 1 161 ? -13.952 4.596 2.892 1.00 98.81 161 ARG A C 1
ATOM 1217 O O . ARG A 1 161 ? -13.113 4.507 2.009 1.00 98.81 161 ARG A O 1
ATOM 1224 N N . ALA A 1 162 ? -14.199 5.733 3.543 1.00 98.69 162 ALA A N 1
ATOM 1225 C CA . ALA A 1 162 ? -13.523 6.982 3.205 1.00 98.69 162 ALA A CA 1
ATOM 1226 C C . ALA A 1 162 ? -11.992 6.896 3.372 1.00 98.69 162 ALA A C 1
ATOM 1228 O O . ALA A 1 162 ? -11.274 7.443 2.551 1.00 98.69 162 ALA A O 1
ATOM 1229 N N . MET A 1 163 ? -11.473 6.171 4.372 1.00 98.81 163 MET A N 1
ATOM 1230 C CA . MET A 1 163 ? -10.023 5.979 4.539 1.00 98.81 163 MET A CA 1
ATOM 1231 C C . MET A 1 163 ? -9.382 5.175 3.399 1.00 98.81 163 MET A C 1
ATOM 1233 O O . MET A 1 163 ? -8.250 5.468 3.020 1.00 98.81 163 MET A O 1
ATOM 1237 N N . ILE A 1 164 ? -10.076 4.161 2.871 1.00 98.88 164 ILE A N 1
ATOM 1238 C CA . ILE A 1 164 ? -9.595 3.391 1.711 1.00 98.88 164 ILE A CA 1
ATOM 1239 C C . ILE A 1 164 ? -9.758 4.207 0.421 1.00 98.88 164 ILE A C 1
ATOM 1241 O O . ILE A 1 164 ? -8.849 4.233 -0.409 1.00 98.88 164 ILE A O 1
ATOM 1245 N N . HIS A 1 165 ? -10.876 4.921 0.282 1.00 98.75 165 HIS A N 1
ATOM 1246 C CA . HIS A 1 165 ? -11.144 5.803 -0.849 1.00 98.75 165 HIS A CA 1
ATOM 1247 C C . HIS A 1 165 ? -10.096 6.914 -0.970 1.00 98.75 165 HIS A C 1
ATOM 1249 O O . HIS A 1 165 ? -9.497 7.075 -2.032 1.00 98.75 165 HIS A O 1
ATOM 1255 N N . ASP A 1 166 ? -9.811 7.628 0.123 1.00 98.25 166 ASP A N 1
ATOM 1256 C CA . ASP A 1 166 ? -8.838 8.723 0.158 1.00 98.25 166 ASP A CA 1
ATOM 1257 C C . ASP A 1 166 ? -7.448 8.255 -0.330 1.00 98.25 166 ASP A C 1
ATOM 1259 O O . ASP A 1 166 ? -6.809 8.935 -1.130 1.00 98.25 166 ASP A O 1
ATOM 1263 N N . GLY A 1 167 ? -6.989 7.061 0.069 1.00 98.19 167 GLY A N 1
ATOM 1264 C CA . GLY A 1 167 ? -5.720 6.498 -0.419 1.00 98.19 167 GLY A CA 1
ATOM 1265 C C . GLY A 1 167 ? -5.778 5.968 -1.853 1.00 98.19 167 GLY A C 1
ATOM 1266 O O . GLY A 1 167 ? -4.809 6.073 -2.612 1.00 98.19 167 GLY A O 1
ATOM 1267 N N . THR A 1 168 ? -6.915 5.414 -2.264 1.00 98.69 168 THR A N 1
ATOM 1268 C CA . THR A 1 168 ? -7.028 4.736 -3.558 1.00 98.69 168 THR A CA 1
ATOM 1269 C C . THR A 1 168 ? -7.349 5.706 -4.687 1.00 98.69 168 THR A C 1
ATOM 1271 O O . THR A 1 168 ? -6.627 5.742 -5.685 1.00 98.69 168 THR A O 1
ATOM 1274 N N . ALA A 1 169 ? -8.409 6.500 -4.546 1.00 98.00 169 ALA A N 1
ATOM 1275 C CA . ALA A 1 169 ? -9.022 7.244 -5.642 1.00 98.00 169 ALA A CA 1
ATOM 1276 C C . ALA A 1 169 ? -9.526 8.653 -5.279 1.00 98.00 169 ALA A C 1
ATOM 1278 O O . ALA A 1 169 ? -10.074 9.308 -6.163 1.00 98.00 169 ALA A O 1
ATOM 1279 N N . GLY A 1 170 ? -9.306 9.127 -4.048 1.00 96.88 170 GLY A N 1
ATOM 1280 C CA . GLY A 1 170 ? -9.802 10.422 -3.577 1.00 96.88 170 GLY A CA 1
ATOM 1281 C C . GLY A 1 170 ? -9.451 11.599 -4.493 1.00 96.88 170 GLY A C 1
ATOM 1282 O O . GLY A 1 170 ? -8.317 11.741 -4.968 1.00 96.88 170 GLY A O 1
ATOM 1283 N N . GLU A 1 171 ? -10.432 12.461 -4.756 1.00 93.44 171 GLU A N 1
ATOM 1284 C CA . GLU A 1 171 ? -10.266 13.588 -5.669 1.00 93.44 171 GLU A CA 1
ATOM 1285 C C . GLU A 1 171 ? -9.584 14.795 -5.015 1.00 93.44 171 GLU A C 1
ATOM 1287 O O . GLU A 1 171 ? -9.760 15.099 -3.837 1.00 93.44 171 GLU A O 1
ATOM 1292 N N . GLY A 1 172 ? -8.803 15.535 -5.809 1.00 90.56 172 GLY A N 1
ATOM 1293 C CA . GLY A 1 172 ? -8.117 16.747 -5.345 1.00 90.56 172 GLY A CA 1
ATOM 1294 C C . GLY A 1 172 ? -6.985 16.492 -4.344 1.00 90.56 172 GLY A C 1
ATOM 1295 O O . GLY A 1 172 ? -6.401 17.446 -3.832 1.00 90.56 172 GLY A O 1
ATOM 1296 N N . LEU A 1 173 ? -6.658 15.226 -4.077 1.00 91.31 173 LEU A N 1
ATOM 1297 C CA . LEU A 1 173 ? -5.551 14.827 -3.221 1.00 91.31 173 LEU A CA 1
ATOM 1298 C C . LEU A 1 173 ? -4.236 14.813 -4.003 1.00 91.31 173 LEU A C 1
ATOM 1300 O O . LEU A 1 173 ? -4.196 14.494 -5.193 1.00 91.31 173 LEU A O 1
ATOM 1304 N N . ARG A 1 174 ? -3.141 15.152 -3.312 1.00 84.81 174 ARG A N 1
ATOM 1305 C CA . ARG A 1 174 ? -1.805 15.271 -3.916 1.00 84.81 174 ARG A CA 1
ATOM 1306 C C . ARG A 1 174 ? -1.360 13.962 -4.567 1.00 84.81 174 ARG A C 1
ATOM 1308 O O . ARG A 1 174 ? -0.943 13.956 -5.721 1.00 84.81 174 ARG A O 1
ATOM 1315 N N . THR A 1 175 ? -1.505 12.858 -3.840 1.00 91.12 175 THR A N 1
ATOM 1316 C CA . THR A 1 175 ? -1.148 11.524 -4.318 1.00 91.12 175 THR A CA 1
ATOM 1317 C C . THR A 1 175 ? -2.193 10.510 -3.875 1.00 91.12 175 THR A C 1
ATOM 1319 O O . THR A 1 175 ? -2.553 10.465 -2.703 1.00 91.12 175 THR A O 1
ATOM 1322 N N . THR A 1 176 ? -2.639 9.689 -4.820 1.00 97.12 176 THR A N 1
ATOM 1323 C CA . THR A 1 176 ? -3.462 8.493 -4.620 1.00 97.12 176 THR A CA 1
ATOM 1324 C C . THR A 1 176 ? -2.899 7.365 -5.481 1.00 97.12 176 THR A C 1
ATOM 1326 O O . THR A 1 176 ? -2.079 7.602 -6.379 1.00 97.12 176 THR A O 1
ATOM 1329 N N . LEU A 1 177 ? -3.321 6.122 -5.246 1.00 98.31 177 LEU A N 1
ATOM 1330 C CA . LEU A 1 177 ? -2.930 5.016 -6.129 1.00 98.31 177 LEU A CA 1
ATOM 1331 C C . LEU A 1 177 ? -3.419 5.254 -7.565 1.00 98.31 177 LEU A C 1
ATOM 1333 O O . LEU A 1 177 ? -2.658 5.072 -8.515 1.00 98.31 177 LEU A O 1
ATOM 1337 N N . LYS A 1 178 ? -4.650 5.751 -7.727 1.00 97.75 178 LYS A N 1
ATOM 1338 C CA . LYS A 1 178 ? -5.257 6.054 -9.027 1.00 97.75 178 LYS A CA 1
ATOM 1339 C C . LYS A 1 178 ? -4.536 7.164 -9.774 1.00 97.75 178 LYS A C 1
ATOM 1341 O O . LYS A 1 178 ? -4.218 6.988 -10.946 1.00 97.75 178 LYS A O 1
ATOM 1346 N N . ASN A 1 179 ? -4.246 8.295 -9.128 1.00 96.06 179 ASN A N 1
ATOM 1347 C CA . ASN A 1 179 ? -3.553 9.384 -9.820 1.00 96.06 179 ASN A CA 1
ATOM 1348 C C . ASN A 1 179 ? -2.102 9.006 -10.175 1.00 96.06 179 ASN A C 1
ATOM 1350 O O . ASN A 1 179 ? -1.597 9.418 -11.219 1.00 96.06 179 ASN A O 1
ATOM 1354 N N . SER A 1 180 ? -1.472 8.147 -9.368 1.00 96.56 180 SER A N 1
ATOM 1355 C CA . SER A 1 180 ? -0.148 7.600 -9.650 1.00 96.56 180 SER A CA 1
ATOM 1356 C C . SER A 1 180 ? -0.195 6.631 -10.827 1.00 96.56 180 SER A C 1
ATOM 1358 O O . SER A 1 180 ? 0.689 6.675 -11.678 1.00 96.56 180 SER A O 1
ATOM 1360 N N . LEU A 1 181 ? -1.232 5.791 -10.925 1.00 96.94 181 LEU A N 1
ATOM 1361 C CA . LEU A 1 181 ? -1.411 4.905 -12.075 1.00 96.94 181 LEU A CA 1
ATOM 1362 C C . LEU A 1 181 ? -1.591 5.715 -13.358 1.00 96.94 181 LEU A C 1
ATOM 1364 O O . LEU A 1 181 ? -0.904 5.446 -14.336 1.00 96.94 181 LEU A O 1
ATOM 1368 N N . THR A 1 182 ? -2.439 6.745 -13.339 1.00 95.69 182 THR A N 1
ATOM 1369 C CA . THR A 1 182 ? -2.629 7.641 -14.491 1.00 95.69 182 THR A CA 1
ATOM 1370 C C . THR A 1 182 ? -1.317 8.288 -14.945 1.00 95.69 182 THR A C 1
ATOM 1372 O O . THR A 1 182 ? -1.128 8.498 -16.139 1.00 95.69 182 THR A O 1
ATOM 1375 N N . PHE A 1 183 ? -0.401 8.590 -14.019 1.00 94.44 183 PHE A N 1
ATOM 1376 C CA . PHE A 1 183 ? 0.912 9.148 -14.346 1.00 94.44 183 PHE A CA 1
ATOM 1377 C C . PHE A 1 183 ? 1.807 8.149 -15.099 1.00 94.44 183 PHE A C 1
ATOM 1379 O O . PHE A 1 183 ? 2.403 8.512 -16.110 1.00 94.44 183 PHE A O 1
ATOM 1386 N N . PHE A 1 184 ? 1.892 6.895 -14.639 1.00 95.25 184 PHE A N 1
ATOM 1387 C CA . PHE A 1 184 ? 2.772 5.885 -15.251 1.00 95.25 184 PHE A CA 1
ATOM 1388 C C . PHE A 1 184 ? 2.152 5.135 -16.427 1.00 95.25 184 PHE A C 1
ATOM 1390 O O . PHE A 1 184 ? 2.878 4.572 -17.244 1.00 95.25 184 PHE A O 1
ATOM 1397 N N . ASP A 1 185 ? 0.827 5.102 -16.509 1.00 96.25 185 ASP A N 1
ATOM 1398 C CA . ASP A 1 185 ? 0.098 4.362 -17.529 1.00 96.25 185 ASP A CA 1
ATOM 1399 C C . ASP A 1 185 ? -1.081 5.164 -18.105 1.00 96.25 185 ASP A C 1
ATOM 1401 O O . ASP A 1 185 ? -2.228 4.713 -18.068 1.00 96.25 185 ASP A O 1
ATOM 1405 N N . PRO A 1 186 ? -0.834 6.358 -18.681 1.00 93.50 186 PRO A N 1
ATOM 1406 C CA . PRO A 1 186 ? -1.899 7.223 -19.194 1.00 93.50 186 PRO A CA 1
ATOM 1407 C C . PRO A 1 186 ? -2.667 6.614 -20.380 1.00 93.50 186 PRO A C 1
ATOM 1409 O O . PRO A 1 186 ? -3.714 7.131 -20.763 1.00 93.50 186 PRO A O 1
ATOM 1412 N N . THR A 1 187 ? -2.143 5.543 -20.987 1.00 93.69 187 THR A N 1
ATOM 1413 C CA . THR A 1 187 ? -2.730 4.873 -22.162 1.00 93.69 187 THR A CA 1
ATOM 1414 C C . THR A 1 187 ? -3.213 3.448 -21.882 1.00 93.69 187 THR A C 1
ATOM 1416 O O . THR A 1 187 ? -3.834 2.847 -22.756 1.00 93.69 187 THR A O 1
ATOM 1419 N N . GLY A 1 188 ? -2.955 2.902 -20.688 1.00 91.25 188 GLY A N 1
ATOM 1420 C CA . GLY A 1 188 ? -3.269 1.511 -20.339 1.00 91.25 188 GLY A CA 1
ATOM 1421 C C . GLY A 1 188 ? -2.337 0.465 -20.970 1.00 91.25 188 GLY A C 1
ATOM 1422 O O . GLY A 1 188 ? -2.680 -0.716 -20.992 1.00 91.25 188 GLY A O 1
ATOM 1423 N N . ALA A 1 189 ? -1.196 0.882 -21.524 1.00 90.44 189 ALA A N 1
ATOM 1424 C CA . ALA A 1 189 ? -0.260 0.042 -22.271 1.00 90.44 189 ALA A CA 1
ATOM 1425 C C . ALA A 1 189 ? 1.069 -0.226 -21.540 1.00 90.44 189 ALA A C 1
ATOM 1427 O O . ALA A 1 189 ? 1.912 -0.951 -22.071 1.00 90.44 189 ALA A O 1
ATOM 1428 N N . ALA A 1 190 ? 1.287 0.350 -20.353 1.00 93.62 190 ALA A N 1
ATOM 1429 C CA . ALA A 1 190 ? 2.501 0.103 -19.581 1.00 93.62 190 ALA A CA 1
ATOM 1430 C C . ALA A 1 190 ? 2.537 -1.333 -19.027 1.00 93.62 190 ALA A C 1
ATOM 1432 O O . ALA A 1 190 ? 1.500 -1.932 -18.723 1.00 93.62 190 ALA A O 1
ATOM 1433 N N . ASP A 1 191 ? 3.742 -1.877 -18.873 1.00 95.56 191 ASP A N 1
ATOM 1434 C CA . ASP A 1 191 ? 3.956 -3.190 -18.262 1.00 95.56 191 ASP A CA 1
ATOM 1435 C C . ASP A 1 191 ? 3.724 -3.170 -16.737 1.00 95.56 191 ASP A C 1
ATOM 1437 O O . ASP A 1 191 ? 3.417 -2.135 -16.141 1.00 95.56 191 ASP A O 1
ATOM 1441 N N . ASP A 1 192 ? 3.872 -4.323 -16.083 1.00 97.44 192 ASP A N 1
ATOM 1442 C CA . ASP A 1 192 ? 3.617 -4.455 -14.644 1.00 97.44 192 ASP A CA 1
ATOM 1443 C C . ASP A 1 192 ? 4.599 -3.678 -13.750 1.00 97.44 192 ASP A C 1
ATOM 1445 O O . ASP A 1 192 ? 4.284 -3.454 -12.577 1.00 97.44 192 ASP A O 1
ATOM 1449 N N . SER A 1 193 ? 5.721 -3.162 -14.279 1.00 97.19 193 SER A N 1
ATOM 1450 C CA . SER A 1 193 ? 6.616 -2.284 -13.503 1.00 97.19 193 SER A CA 1
ATOM 1451 C C . SER A 1 193 ? 5.894 -1.034 -12.997 1.00 97.19 193 SER A C 1
ATOM 1453 O O . SER A 1 193 ? 6.263 -0.471 -11.959 1.00 97.19 193 SER A O 1
ATOM 1455 N N . LYS A 1 194 ? 4.816 -0.622 -13.685 1.00 97.44 194 LYS A N 1
ATOM 1456 C CA . LYS A 1 194 ? 3.970 0.504 -13.283 1.00 97.44 194 LYS A CA 1
ATOM 1457 C C . LYS A 1 194 ? 3.440 0.359 -11.863 1.00 97.44 194 LYS A C 1
ATOM 1459 O O . LYS A 1 194 ? 3.372 1.358 -11.165 1.00 97.44 194 LYS A O 1
ATOM 1464 N N . TRP A 1 195 ? 3.120 -0.845 -11.389 1.00 98.12 195 TRP A N 1
ATOM 1465 C CA . TRP A 1 195 ? 2.533 -1.026 -10.057 1.00 98.12 195 TRP A CA 1
ATOM 1466 C C . TRP A 1 195 ? 3.528 -0.715 -8.936 1.00 98.12 195 TRP A C 1
ATOM 1468 O O . TRP A 1 195 ? 3.172 -0.095 -7.933 1.00 98.12 195 TRP A O 1
ATOM 1478 N N . TYR A 1 196 ? 4.800 -1.058 -9.133 1.00 98.00 196 TYR A N 1
ATOM 1479 C CA . TYR A 1 196 ? 5.864 -0.750 -8.174 1.00 98.00 196 TYR A CA 1
ATOM 1480 C C . TYR A 1 196 ? 6.255 0.724 -8.217 1.00 98.00 196 TYR A C 1
ATOM 1482 O O . TYR A 1 196 ? 6.505 1.335 -7.176 1.00 98.00 196 TYR A O 1
ATOM 1490 N N . LYS A 1 197 ? 6.224 1.327 -9.409 1.00 97.31 197 LYS A N 1
ATOM 1491 C CA . LYS A 1 197 ? 6.374 2.775 -9.590 1.00 97.31 197 LYS A CA 1
ATOM 1492 C C . LYS A 1 197 ? 5.220 3.546 -8.942 1.00 97.31 197 LYS A C 1
ATOM 1494 O O . LYS A 1 197 ? 5.469 4.523 -8.240 1.00 97.31 197 LYS A O 1
ATOM 1499 N N . VAL A 1 198 ? 3.981 3.065 -9.077 1.00 97.19 198 VAL A N 1
ATOM 1500 C CA . VAL A 1 198 ? 2.787 3.584 -8.386 1.00 97.19 198 VAL A CA 1
ATOM 1501 C C . VAL A 1 198 ? 2.982 3.543 -6.877 1.00 97.19 198 VAL A C 1
ATOM 1503 O O . VAL A 1 198 ? 2.846 4.576 -6.227 1.00 97.19 198 VAL A O 1
ATOM 1506 N N . ALA A 1 199 ? 3.371 2.394 -6.319 1.00 97.19 199 ALA A N 1
ATOM 1507 C CA . ALA A 1 199 ? 3.648 2.268 -4.890 1.00 97.19 199 ALA A CA 1
ATOM 1508 C C . ALA A 1 199 ? 4.781 3.206 -4.437 1.00 97.19 199 ALA A C 1
ATOM 1510 O O . ALA A 1 199 ? 4.718 3.808 -3.363 1.00 97.19 199 ALA A O 1
ATOM 1511 N N . ARG A 1 200 ? 5.821 3.381 -5.264 1.00 96.44 200 ARG A N 1
ATOM 1512 C CA . ARG A 1 200 ? 6.893 4.334 -4.970 1.00 96.44 200 AR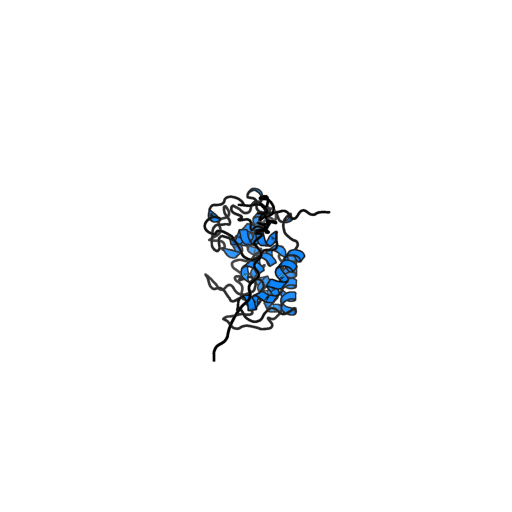G A CA 1
ATOM 1513 C C . ARG A 1 200 ? 6.394 5.767 -4.935 1.00 96.44 200 ARG A C 1
ATOM 1515 O O . ARG A 1 200 ? 6.663 6.460 -3.957 1.00 96.44 200 ARG A O 1
ATOM 1522 N N . ARG A 1 201 ? 5.655 6.188 -5.956 1.00 95.56 201 ARG A N 1
ATOM 1523 C CA . ARG A 1 201 ? 5.089 7.535 -6.046 1.00 95.56 201 ARG A CA 1
ATOM 1524 C C . ARG A 1 201 ? 4.088 7.805 -4.927 1.00 95.56 201 ARG A C 1
ATOM 1526 O O . ARG A 1 201 ? 4.109 8.905 -4.386 1.00 95.56 201 ARG A O 1
ATOM 1533 N N . TYR A 1 202 ? 3.289 6.811 -4.533 1.00 95.56 202 TYR A N 1
ATOM 1534 C CA . TYR A 1 202 ? 2.372 6.903 -3.394 1.00 95.56 202 TYR A CA 1
ATOM 1535 C C . TYR A 1 202 ? 3.099 7.340 -2.117 1.00 95.56 202 TYR A C 1
ATOM 1537 O O . TYR A 1 202 ? 2.714 8.318 -1.484 1.00 95.56 202 TYR A O 1
ATOM 1545 N N . ASN A 1 203 ? 4.211 6.676 -1.799 1.00 94.69 203 ASN A N 1
ATOM 1546 C CA . ASN A 1 203 ? 4.990 6.947 -0.594 1.00 94.69 203 ASN A CA 1
ATOM 1547 C C . ASN A 1 203 ? 5.913 8.174 -0.699 1.00 94.69 203 ASN A C 1
ATOM 1549 O O . ASN A 1 203 ? 6.024 8.941 0.253 1.00 94.69 203 ASN A O 1
ATOM 1553 N N . ALA A 1 204 ? 6.607 8.351 -1.824 1.00 90.12 204 ALA A N 1
ATOM 1554 C CA . ALA A 1 204 ? 7.618 9.399 -1.980 1.00 90.12 204 ALA A CA 1
ATOM 1555 C C . ALA A 1 204 ? 7.048 10.739 -2.467 1.00 90.12 204 ALA A C 1
ATOM 1557 O O . ALA A 1 204 ? 7.685 11.783 -2.314 1.00 90.12 204 ALA A O 1
ATOM 1558 N N . GLY A 1 205 ? 5.859 10.721 -3.069 1.00 87.94 205 GLY A N 1
ATOM 1559 C CA . GLY A 1 205 ? 5.378 11.821 -3.892 1.00 87.94 205 GLY A CA 1
ATOM 1560 C C . GLY A 1 205 ? 6.178 11.975 -5.191 1.00 87.94 205 GLY A C 1
ATOM 1561 O O . GLY A 1 205 ? 7.102 11.221 -5.489 1.00 87.94 205 GLY A O 1
ATOM 1562 N N . GLU A 1 206 ? 5.806 12.980 -5.980 1.00 81.88 206 GLU A N 1
ATOM 1563 C CA . GLU A 1 206 ? 6.366 13.231 -7.315 1.00 81.88 206 GLU A CA 1
ATOM 1564 C C . GLU A 1 206 ? 7.829 13.683 -7.314 1.00 81.88 206 GLU A C 1
ATOM 1566 O O . GLU A 1 206 ? 8.588 13.330 -8.207 1.00 81.88 206 GLU A O 1
ATOM 1571 N N . VAL A 1 207 ? 8.233 14.475 -6.321 1.00 79.69 207 VAL A N 1
ATOM 1572 C CA . VAL A 1 207 ? 9.534 15.164 -6.341 1.00 79.69 207 VAL A CA 1
ATOM 1573 C C . VAL A 1 207 ? 10.685 14.242 -5.937 1.00 79.69 207 VAL A C 1
ATOM 1575 O O . VAL A 1 207 ? 11.821 14.453 -6.349 1.00 79.69 207 VAL A O 1
ATOM 1578 N N . LEU A 1 208 ? 10.404 13.231 -5.112 1.00 78.50 208 LEU A N 1
ATOM 1579 C CA . LEU A 1 208 ? 11.428 12.406 -4.464 1.00 78.50 208 LEU A CA 1
ATOM 1580 C C . LEU A 1 208 ? 11.541 10.997 -5.058 1.00 78.50 208 LEU A C 1
ATOM 1582 O O . LEU A 1 208 ? 12.255 10.162 -4.504 1.00 78.50 208 LEU A O 1
ATOM 1586 N N . MET A 1 209 ? 10.829 10.719 -6.152 1.00 80.62 209 MET A N 1
ATOM 1587 C CA . MET A 1 209 ? 10.894 9.429 -6.834 1.00 80.62 209 MET A CA 1
ATOM 1588 C C . MET A 1 209 ? 12.030 9.387 -7.861 1.00 80.62 209 MET A C 1
ATOM 1590 O O . MET A 1 209 ? 12.217 10.313 -8.646 1.00 80.62 209 MET A O 1
ATOM 1594 N N . ASP A 1 210 ? 12.753 8.269 -7.878 1.00 84.88 210 ASP A N 1
ATOM 1595 C CA . ASP A 1 210 ? 13.688 7.901 -8.939 1.00 84.88 210 ASP A CA 1
ATOM 1596 C C . ASP A 1 210 ? 13.120 6.682 -9.675 1.00 84.88 210 ASP A C 1
ATOM 1598 O O . ASP A 1 210 ? 12.911 5.625 -9.081 1.00 84.88 210 ASP A O 1
ATOM 1602 N N . GLU A 1 211 ? 12.844 6.825 -10.970 1.00 86.06 211 GLU A N 1
ATOM 1603 C CA . GLU A 1 211 ? 12.286 5.737 -11.782 1.00 86.06 211 GLU A CA 1
ATOM 1604 C C . GLU A 1 211 ? 13.324 4.684 -12.188 1.00 86.06 211 GLU A C 1
ATOM 1606 O O . GLU A 1 211 ? 12.946 3.599 -12.624 1.00 86.06 211 GLU A O 1
ATOM 1611 N N . LYS A 1 212 ? 14.622 4.979 -12.058 1.00 90.19 212 LYS A N 1
ATOM 1612 C CA . LYS A 1 212 ? 15.722 4.063 -12.393 1.00 90.19 212 LYS A CA 1
ATOM 1613 C C . LYS A 1 212 ? 16.092 3.161 -11.223 1.00 90.19 212 LYS A C 1
ATOM 1615 O O . LYS A 1 212 ? 16.630 2.076 -11.441 1.00 90.19 212 LYS A O 1
ATOM 1620 N N . ASN A 1 213 ? 15.829 3.602 -9.994 1.00 93.94 213 ASN A N 1
ATOM 1621 C CA . ASN A 1 213 ? 15.943 2.759 -8.814 1.00 93.94 213 ASN A CA 1
ATOM 1622 C C . ASN A 1 213 ? 14.880 3.102 -7.764 1.00 93.94 213 ASN A C 1
ATOM 1624 O O . ASN A 1 213 ? 15.001 4.080 -7.029 1.00 93.94 213 ASN A O 1
ATOM 1628 N N . LEU A 1 214 ? 13.892 2.219 -7.618 1.00 96.12 214 LEU A N 1
ATOM 1629 C CA . LEU A 1 214 ? 12.808 2.344 -6.641 1.00 96.12 214 LEU A CA 1
ATOM 1630 C C . LEU A 1 214 ? 13.280 2.167 -5.182 1.00 96.12 214 LEU A C 1
ATOM 1632 O O . LEU A 1 214 ? 12.500 2.374 -4.254 1.00 96.12 214 LEU A O 1
ATOM 1636 N N . GLY A 1 215 ? 14.553 1.818 -4.973 1.00 94.19 215 GLY A N 1
ATOM 1637 C CA . GLY A 1 215 ? 15.247 1.850 -3.685 1.00 94.19 215 GLY A CA 1
ATOM 1638 C C . GLY A 1 215 ? 15.712 3.245 -3.241 1.00 94.19 215 GLY A C 1
ATOM 1639 O O . GLY A 1 215 ? 16.313 3.378 -2.172 1.00 94.19 215 GLY A O 1
ATOM 1640 N N . ILE A 1 216 ? 15.490 4.284 -4.052 1.00 90.38 216 ILE A N 1
ATOM 1641 C CA . ILE A 1 216 ? 15.853 5.677 -3.763 1.00 90.38 216 ILE A CA 1
ATOM 1642 C C . ILE A 1 216 ? 14.600 6.466 -3.347 1.00 90.38 216 ILE A C 1
ATOM 1644 O O . ILE A 1 216 ? 13.502 6.243 -3.857 1.00 90.38 216 ILE A O 1
ATOM 1648 N N . GLY A 1 217 ? 14.767 7.380 -2.386 1.00 86.62 217 GLY A N 1
ATOM 1649 C CA . GLY A 1 217 ? 13.699 8.221 -1.838 1.00 86.62 217 GLY A CA 1
ATOM 1650 C C . GLY A 1 217 ? 13.447 7.990 -0.339 1.00 86.62 217 GLY A C 1
ATOM 1651 O O . GLY A 1 217 ? 14.232 7.301 0.327 1.00 86.62 217 GLY A O 1
ATOM 1652 N N . PRO A 1 218 ? 12.372 8.576 0.221 1.00 84.56 218 PRO A N 1
ATOM 1653 C CA . PRO A 1 218 ? 11.951 8.305 1.592 1.00 84.56 218 PRO A CA 1
ATOM 1654 C C . PRO A 1 218 ? 11.520 6.841 1.731 1.00 84.56 218 PRO A C 1
ATOM 1656 O O . PRO A 1 218 ? 11.025 6.237 0.780 1.00 84.56 218 PRO A O 1
ATOM 1659 N N . THR A 1 219 ? 11.759 6.254 2.907 1.00 91.94 219 THR A N 1
ATOM 1660 C CA . THR A 1 219 ? 11.491 4.832 3.194 1.00 91.94 219 THR A CA 1
ATOM 1661 C C . THR A 1 219 ? 11.957 3.925 2.047 1.00 91.94 219 THR A C 1
ATOM 1663 O O . THR A 1 219 ? 11.157 3.275 1.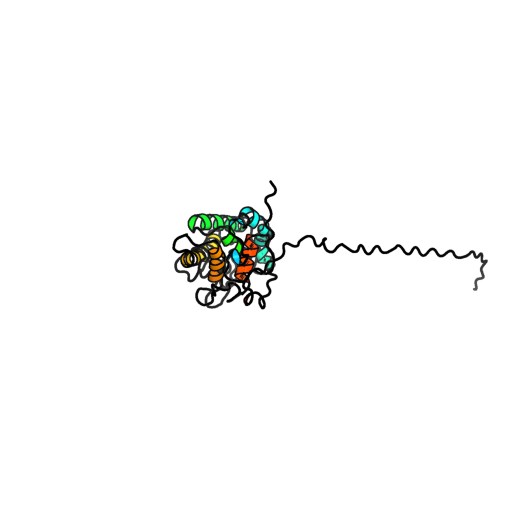380 1.00 91.94 219 THR A O 1
ATOM 1666 N N . LYS A 1 220 ? 13.272 3.916 1.791 1.00 94.69 220 LYS A N 1
ATOM 1667 C CA . LYS A 1 220 ? 13.933 3.275 0.633 1.00 94.69 220 LYS A CA 1
ATOM 1668 C C . LYS A 1 220 ? 13.395 1.888 0.251 1.00 94.69 220 LYS A C 1
ATOM 1670 O O . LYS A 1 220 ? 13.308 1.557 -0.920 1.00 94.69 220 LYS A O 1
ATOM 1675 N N . CYS A 1 221 ? 13.017 1.078 1.234 1.00 96.12 221 CYS A N 1
ATOM 1676 C CA . CYS A 1 221 ? 12.580 -0.303 1.036 1.00 96.12 221 CYS A CA 1
ATOM 1677 C C . CYS A 1 221 ? 11.128 -0.467 0.595 1.00 96.12 221 CYS A C 1
ATOM 1679 O O . CYS A 1 221 ? 10.718 -1.567 0.252 1.00 96.12 221 CYS A O 1
ATOM 1681 N N . TYR A 1 222 ? 10.338 0.599 0.587 1.00 96.88 222 TYR A N 1
ATOM 1682 C CA . TYR A 1 222 ? 8.887 0.496 0.515 1.00 96.88 222 TYR A CA 1
ATOM 1683 C C . TYR A 1 222 ? 8.386 -0.161 -0.777 1.00 96.88 222 TYR A C 1
ATOM 1685 O O . TYR A 1 222 ? 7.523 -1.026 -0.701 1.00 96.88 222 TYR A O 1
ATOM 1693 N N . ALA A 1 223 ? 8.937 0.156 -1.955 1.00 97.25 223 ALA A N 1
ATOM 1694 C CA . ALA A 1 223 ? 8.517 -0.533 -3.184 1.00 97.25 223 ALA A CA 1
ATOM 1695 C C . ALA A 1 223 ? 8.869 -2.036 -3.150 1.00 97.25 223 ALA A C 1
ATOM 1697 O O . ALA A 1 223 ? 8.049 -2.869 -3.534 1.00 97.25 223 ALA A O 1
ATOM 1698 N N . SER A 1 224 ? 10.047 -2.382 -2.620 1.00 97.00 224 SER A N 1
ATOM 1699 C CA . SER A 1 224 ? 10.478 -3.772 -2.420 1.00 97.00 224 SER A CA 1
ATOM 1700 C C . SER A 1 224 ? 9.588 -4.504 -1.409 1.00 97.00 224 SER A C 1
ATOM 1702 O O . SER A 1 224 ? 9.184 -5.640 -1.646 1.00 97.00 224 SER A O 1
ATOM 1704 N N . ASP A 1 225 ? 9.210 -3.852 -0.310 1.00 97.38 225 ASP A N 1
ATOM 1705 C CA . ASP A 1 225 ? 8.301 -4.412 0.695 1.00 97.38 225 ASP A CA 1
ATOM 1706 C C . ASP A 1 225 ? 6.911 -4.674 0.106 1.00 97.38 225 ASP A C 1
ATOM 1708 O O . ASP A 1 225 ? 6.355 -5.751 0.312 1.00 97.38 225 ASP A O 1
ATOM 1712 N N . ILE A 1 226 ? 6.376 -3.737 -0.686 1.00 98.00 226 ILE A N 1
ATOM 1713 C CA . ILE A 1 226 ? 5.102 -3.918 -1.394 1.00 98.00 226 ILE A CA 1
ATOM 1714 C C . ILE A 1 226 ? 5.174 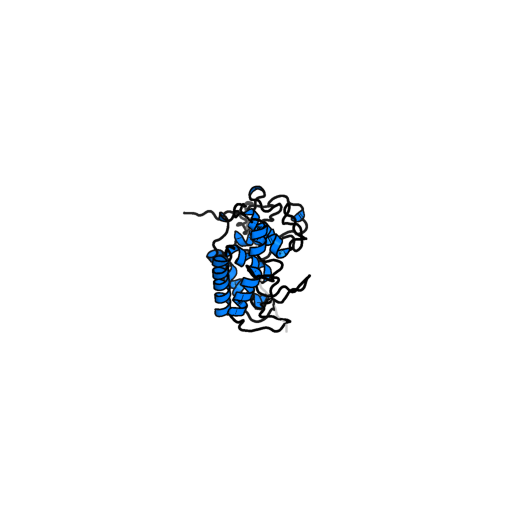-5.122 -2.337 1.00 98.00 226 ILE A C 1
ATOM 1716 O O . ILE A 1 226 ? 4.301 -5.983 -2.282 1.00 98.00 226 ILE A O 1
ATOM 1720 N N . ALA A 1 227 ? 6.228 -5.244 -3.144 1.00 97.25 227 ALA A N 1
ATOM 1721 C CA . ALA A 1 227 ? 6.396 -6.394 -4.030 1.00 97.25 227 ALA A CA 1
ATOM 1722 C C . ALA A 1 227 ? 6.483 -7.727 -3.264 1.00 97.25 227 ALA A C 1
ATOM 1724 O O . ALA A 1 227 ? 5.883 -8.712 -3.687 1.00 97.25 227 ALA A O 1
ATOM 1725 N N . ASN A 1 228 ? 7.149 -7.760 -2.105 1.00 96.75 228 ASN A N 1
ATOM 1726 C CA . ASN A 1 228 ? 7.186 -8.956 -1.259 1.00 96.75 228 ASN A CA 1
ATOM 1727 C C . ASN A 1 228 ? 5.807 -9.296 -0.671 1.00 96.75 228 ASN A C 1
ATOM 1729 O O . ASN A 1 228 ? 5.424 -10.464 -0.680 1.00 96.75 228 ASN A O 1
ATOM 1733 N N . ARG A 1 229 ? 5.036 -8.299 -0.214 1.00 95.81 229 ARG A N 1
ATOM 1734 C CA . ARG A 1 229 ? 3.655 -8.495 0.273 1.00 95.81 229 ARG A CA 1
ATOM 1735 C C . ARG A 1 229 ? 2.725 -9.066 -0.794 1.00 95.81 229 ARG A C 1
ATOM 1737 O O . ARG A 1 229 ? 1.773 -9.761 -0.452 1.00 95.81 229 ARG A O 1
ATOM 1744 N N . LEU A 1 230 ? 2.985 -8.756 -2.063 1.00 97.25 230 LEU A N 1
ATOM 1745 C CA . LEU A 1 230 ? 2.158 -9.193 -3.183 1.00 97.25 230 LEU A CA 1
ATOM 1746 C C . LEU A 1 230 ? 2.380 -10.665 -3.544 1.00 97.25 230 LEU A C 1
ATOM 1748 O O . LEU A 1 230 ? 1.443 -11.305 -4.001 1.00 97.25 230 LEU A O 1
ATOM 1752 N N . VAL A 1 231 ? 3.570 -11.227 -3.318 1.00 95.50 231 VAL A N 1
ATOM 1753 C CA . VAL A 1 231 ? 3.911 -12.589 -3.785 1.00 95.50 231 VAL A CA 1
ATOM 1754 C C . VAL A 1 231 ? 3.945 -13.648 -2.685 1.00 95.50 231 VAL A C 1
ATOM 1756 O O . VAL A 1 231 ? 3.883 -14.839 -2.981 1.00 95.50 231 VAL A O 1
ATOM 1759 N N . GLN A 1 232 ? 4.015 -13.246 -1.414 1.00 90.94 232 GLN A N 1
ATOM 1760 C CA . GLN A 1 232 ? 4.061 -14.178 -0.285 1.00 90.94 232 GLN A CA 1
ATOM 1761 C C . GLN A 1 232 ? 3.499 -13.561 1.005 1.00 90.94 232 GLN A C 1
ATOM 1763 O O . GLN A 1 232 ? 3.493 -12.335 1.150 1.00 90.94 232 GLN A O 1
ATOM 1768 N N . PRO A 1 233 ? 3.049 -14.383 1.976 1.00 86.75 233 PRO A N 1
ATOM 1769 C CA . PRO A 1 233 ? 2.800 -13.908 3.331 1.00 86.75 233 PRO A CA 1
ATOM 1770 C C . PRO A 1 233 ? 4.044 -13.198 3.871 1.00 86.75 233 PRO A C 1
ATOM 1772 O O . PRO A 1 233 ? 5.137 -13.758 3.898 1.00 86.75 233 PRO A O 1
ATOM 1775 N N . PHE A 1 234 ? 3.879 -11.948 4.287 1.00 80.75 234 PHE A N 1
ATOM 1776 C CA . PHE A 1 234 ? 4.988 -11.074 4.649 1.00 80.75 234 PHE A CA 1
ATOM 1777 C C . PHE A 1 234 ? 4.741 -10.452 6.023 1.00 80.75 234 PHE A C 1
ATOM 1779 O O . PHE A 1 234 ? 3.697 -9.844 6.266 1.00 80.75 234 PHE A O 1
ATOM 1786 N N . GLY A 1 235 ? 5.716 -10.619 6.917 1.00 77.94 235 GLY A N 1
ATOM 1787 C CA . GLY A 1 235 ? 5.732 -10.003 8.241 1.00 77.94 235 GLY A CA 1
ATOM 1788 C C . GLY A 1 235 ? 6.384 -8.622 8.212 1.00 77.94 235 GLY A C 1
ATOM 1789 O O . GLY A 1 235 ? 5.850 -7.679 7.628 1.00 77.94 235 GLY A O 1
ATOM 1790 N N . ASP A 1 236 ? 7.535 -8.504 8.870 1.00 85.19 236 ASP A N 1
ATOM 1791 C CA . ASP A 1 236 ? 8.331 -7.279 8.883 1.00 85.19 236 ASP A CA 1
ATOM 1792 C C . ASP A 1 236 ? 9.420 -7.302 7.802 1.00 85.19 236 ASP A C 1
ATOM 1794 O O . ASP A 1 236 ? 9.933 -8.356 7.418 1.00 85.19 236 ASP A O 1
ATOM 1798 N N . SER A 1 237 ? 9.790 -6.112 7.323 1.00 91.62 237 SER A N 1
ATOM 1799 C CA . SER A 1 237 ? 10.852 -5.954 6.331 1.00 91.62 237 SER A CA 1
ATOM 1800 C C . SER A 1 237 ? 12.214 -6.307 6.920 1.00 91.62 237 SER A C 1
ATOM 1802 O O . SER A 1 237 ? 12.601 -5.791 7.968 1.00 91.62 237 SER A O 1
ATOM 1804 N N . THR A 1 238 ? 12.977 -7.137 6.208 1.00 90.81 238 THR A N 1
ATOM 1805 C CA . THR A 1 238 ? 14.407 -7.367 6.478 1.00 90.81 238 THR A CA 1
ATOM 1806 C C . THR A 1 238 ? 15.294 -6.643 5.465 1.00 90.81 238 THR A C 1
ATOM 1808 O O . THR A 1 238 ? 16.441 -7.031 5.236 1.00 90.81 238 THR A O 1
ATOM 1811 N N . CYS A 1 239 ? 14.751 -5.625 4.799 1.00 93.62 239 CYS A N 1
ATOM 1812 C CA . CYS A 1 239 ? 15.467 -4.838 3.815 1.00 93.62 239 CYS A CA 1
ATOM 1813 C C . CYS A 1 239 ? 16.667 -4.112 4.421 1.00 93.62 239 CYS A C 1
ATOM 1815 O O . CYS A 1 239 ? 16.573 -3.494 5.482 1.00 93.62 239 CYS A O 1
ATOM 1817 N N . ASN A 1 240 ? 17.784 -4.114 3.694 1.00 93.88 240 ASN A N 1
ATOM 1818 C CA . ASN A 1 240 ? 18.926 -3.283 4.031 1.00 93.88 240 ASN A CA 1
ATOM 1819 C C . ASN A 1 240 ? 18.830 -1.946 3.278 1.00 93.88 240 ASN A C 1
ATOM 1821 O O . ASN A 1 240 ? 19.073 -1.874 2.071 1.00 93.88 240 ASN A O 1
ATOM 1825 N N . THR A 1 241 ? 18.506 -0.876 4.007 1.00 93.19 241 THR A N 1
ATOM 1826 C CA . THR A 1 241 ? 18.346 0.482 3.463 1.00 93.19 241 THR A CA 1
ATOM 1827 C C . THR A 1 241 ? 19.636 1.084 2.907 1.00 93.19 241 THR A C 1
ATOM 1829 O O . THR A 1 241 ? 19.580 2.017 2.101 1.00 93.19 241 THR A O 1
ATOM 1832 N N . ASP A 1 242 ? 20.796 0.586 3.324 1.00 91.50 242 ASP A N 1
ATOM 1833 C CA . ASP A 1 242 ? 22.092 1.066 2.839 1.00 91.50 242 ASP A CA 1
ATOM 1834 C C . ASP A 1 242 ? 22.467 0.406 1.513 1.00 91.50 242 ASP A C 1
ATOM 1836 O O . ASP A 1 242 ? 23.159 1.004 0.692 1.00 91.50 242 ASP A O 1
ATOM 1840 N N . VAL A 1 243 ? 21.954 -0.801 1.272 1.00 93.56 243 VAL A N 1
ATOM 1841 C CA . VAL A 1 243 ? 22.262 -1.592 0.078 1.00 93.56 243 VAL A CA 1
ATOM 1842 C C . VAL A 1 243 ? 21.256 -1.346 -1.042 1.00 93.56 243 VAL A C 1
ATOM 1844 O O . VAL A 1 243 ? 21.674 -1.170 -2.185 1.00 93.56 243 VAL A O 1
ATOM 1847 N N . ILE A 1 244 ? 19.952 -1.286 -0.749 1.00 94.88 244 ILE A N 1
ATOM 1848 C CA . ILE A 1 244 ? 18.901 -1.300 -1.786 1.00 94.88 244 ILE A CA 1
ATOM 1849 C C . ILE A 1 244 ? 19.042 -0.181 -2.833 1.00 94.88 244 ILE A C 1
ATOM 1851 O O . ILE A 1 244 ? 18.844 -0.412 -4.023 1.00 94.88 244 ILE A O 1
ATOM 1855 N N . ALA A 1 245 ? 19.490 1.008 -2.421 1.00 92.69 245 ALA A N 1
ATOM 1856 C CA . ALA A 1 245 ? 19.710 2.148 -3.315 1.00 92.69 245 ALA A CA 1
ATOM 1857 C C . ALA A 1 245 ? 20.877 1.950 -4.307 1.00 92.69 245 ALA A C 1
ATOM 1859 O O . ALA A 1 245 ? 21.002 2.699 -5.273 1.00 92.69 245 ALA A O 1
ATOM 1860 N N . THR A 1 246 ? 21.738 0.955 -4.076 1.00 94.38 246 THR A N 1
ATOM 1861 C CA . THR A 1 246 ? 22.870 0.606 -4.955 1.00 94.38 246 THR A CA 1
ATOM 1862 C C . THR A 1 246 ? 22.551 -0.547 -5.906 1.00 94.38 246 THR A C 1
ATOM 1864 O O . THR A 1 246 ? 23.265 -0.758 -6.885 1.00 94.38 246 THR A O 1
ATOM 1867 N N . LEU A 1 247 ? 21.480 -1.295 -5.629 1.00 95.31 247 LEU A N 1
ATOM 1868 C CA . LEU A 1 247 ? 21.081 -2.447 -6.422 1.00 95.31 247 LEU A CA 1
ATOM 1869 C C . LEU A 1 247 ? 20.415 -2.004 -7.725 1.00 95.31 247 LEU A C 1
ATOM 1871 O O . LEU A 1 247 ? 19.527 -1.157 -7.726 1.00 95.31 247 LEU A O 1
ATOM 1875 N N . THR A 1 248 ? 20.796 -2.638 -8.829 1.00 95.00 248 THR A N 1
ATOM 1876 C CA . THR A 1 248 ? 20.151 -2.470 -10.142 1.00 95.00 248 THR A CA 1
ATOM 1877 C C . THR A 1 248 ? 19.188 -3.609 -10.481 1.00 95.00 248 THR A C 1
ATOM 1879 O O . THR A 1 248 ? 18.543 -3.579 -11.524 1.00 95.00 248 THR A O 1
ATOM 1882 N N . SER A 1 249 ? 19.111 -4.630 -9.623 1.00 94.19 249 SER A N 1
ATOM 1883 C CA . SER A 1 249 ? 18.247 -5.803 -9.766 1.00 94.19 249 SER A CA 1
ATOM 1884 C C . SER A 1 249 ? 18.013 -6.478 -8.411 1.00 94.19 249 SER A C 1
ATOM 1886 O O . SER A 1 249 ? 18.615 -6.102 -7.401 1.00 94.19 249 SER A O 1
ATOM 1888 N N . ALA A 1 250 ? 17.125 -7.466 -8.391 1.00 92.31 250 ALA A N 1
ATOM 1889 C CA . ALA A 1 250 ? 16.805 -8.286 -7.239 1.00 92.31 250 ALA A CA 1
ATOM 1890 C C . ALA A 1 250 ? 18.043 -8.991 -6.663 1.00 92.31 250 ALA A C 1
ATOM 1892 O O . ALA A 1 250 ? 18.772 -9.694 -7.366 1.00 92.31 250 ALA A O 1
ATOM 1893 N N . GLN A 1 251 ? 18.231 -8.877 -5.351 1.00 90.00 251 GLN A N 1
ATOM 1894 C CA . GLN A 1 251 ? 19.169 -9.692 -4.590 1.00 90.00 251 GLN A CA 1
ATOM 1895 C C . GLN A 1 251 ? 18.395 -10.804 -3.872 1.00 90.00 251 GLN A C 1
ATOM 1897 O O . GLN A 1 251 ? 17.895 -10.630 -2.761 1.00 90.00 251 GLN A O 1
ATOM 1902 N N . GLY A 1 252 ? 18.276 -11.950 -4.543 1.00 83.00 252 GLY A N 1
ATOM 1903 C CA . GLY A 1 252 ? 17.480 -13.099 -4.111 1.00 83.00 252 GLY A CA 1
ATOM 1904 C C . GLY A 1 252 ? 16.634 -13.638 -5.262 1.00 83.00 252 GLY A C 1
ATOM 1905 O O . GLY A 1 252 ? 16.804 -13.228 -6.409 1.00 83.00 252 GLY A O 1
ATOM 1906 N N . ARG A 1 253 ? 15.732 -14.577 -4.974 1.00 72.81 253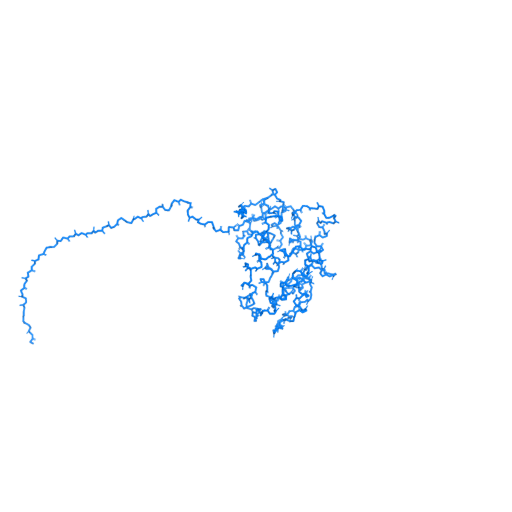 ARG A N 1
ATOM 1907 C CA . ARG A 1 253 ? 14.750 -15.066 -5.949 1.00 72.81 253 ARG A CA 1
ATOM 1908 C C . ARG A 1 253 ? 13.389 -15.149 -5.292 1.00 72.81 253 ARG A C 1
ATOM 1910 O O . ARG A 1 253 ? 13.282 -15.642 -4.174 1.00 72.81 253 ARG A O 1
ATOM 1917 N N . ILE A 1 254 ? 12.370 -14.697 -6.012 1.00 68.94 254 ILE A N 1
ATOM 1918 C CA . ILE A 1 254 ? 10.986 -14.964 -5.643 1.00 68.94 254 ILE A CA 1
ATOM 1919 C C . ILE A 1 254 ? 10.757 -16.443 -5.931 1.00 68.94 254 ILE A C 1
ATOM 1921 O O . ILE A 1 254 ? 10.879 -16.888 -7.074 1.00 68.94 254 ILE A O 1
ATOM 1925 N N . SER A 1 255 ? 10.494 -17.220 -4.886 1.00 60.69 255 SER A N 1
ATOM 1926 C CA . SER A 1 255 ? 10.064 -18.601 -5.054 1.00 60.69 255 SER A CA 1
ATOM 1927 C C . SER A 1 255 ? 8.664 -18.559 -5.648 1.00 60.69 255 SER A C 1
ATOM 1929 O O . SER A 1 255 ? 7.705 -18.279 -4.936 1.00 60.69 255 SER A O 1
ATOM 1931 N N . SER A 1 256 ? 8.528 -18.803 -6.953 1.00 49.28 256 SER A N 1
ATOM 1932 C CA . SER A 1 256 ? 7.210 -19.023 -7.540 1.00 49.28 256 SER A CA 1
ATOM 1933 C C . SER A 1 256 ? 6.582 -20.195 -6.790 1.00 49.28 256 SER A C 1
ATOM 1935 O O . SER A 1 256 ? 7.103 -21.315 -6.870 1.00 49.28 256 SER A O 1
ATOM 1937 N N . SER A 1 257 ? 5.503 -19.964 -6.040 1.00 46.72 257 SER A N 1
ATOM 1938 C CA . SER A 1 257 ? 4.685 -21.063 -5.541 1.00 46.72 257 SER A CA 1
ATOM 1939 C C . SER A 1 257 ? 4.084 -21.732 -6.771 1.00 46.72 257 SER A C 1
ATOM 1941 O O . SER A 1 257 ? 3.078 -21.268 -7.303 1.00 46.72 257 SER A O 1
ATOM 1943 N N . GLY A 1 258 ? 4.776 -22.745 -7.292 1.00 37.00 258 GLY A N 1
ATOM 1944 C CA . GLY A 1 258 ? 4.322 -23.496 -8.445 1.00 37.00 258 GLY A CA 1
ATOM 1945 C C . GLY A 1 258 ? 2.925 -24.019 -8.152 1.00 37.00 258 GLY A C 1
ATOM 1946 O O . GLY A 1 258 ? 2.709 -24.662 -7.126 1.00 37.00 258 GLY A O 1
ATOM 1947 N N . ASN A 1 259 ? 1.987 -23.724 -9.050 1.00 35.12 259 ASN A N 1
ATOM 1948 C CA . ASN A 1 259 ? 0.738 -24.460 -9.145 1.00 35.12 259 ASN A CA 1
ATOM 1949 C C . ASN A 1 259 ? 1.109 -25.927 -9.373 1.00 35.12 259 ASN A C 1
ATOM 1951 O O . ASN A 1 259 ? 1.423 -26.343 -10.489 1.00 35.12 259 ASN A O 1
ATOM 1955 N N . THR A 1 260 ? 1.124 -26.710 -8.302 1.00 30.52 260 THR A N 1
ATOM 1956 C CA . THR A 1 260 ? 0.976 -28.152 -8.414 1.00 30.52 260 THR A CA 1
ATOM 1957 C C . THR A 1 260 ? -0.489 -28.402 -8.744 1.00 30.52 260 THR A C 1
ATOM 1959 O O . THR A 1 260 ? -1.356 -28.109 -7.920 1.00 30.52 260 THR A O 1
ATOM 1962 N N . ASN A 1 261 ? -0.730 -28.856 -9.977 1.00 32.97 261 ASN A N 1
ATOM 1963 C CA . ASN A 1 261 ? -2.000 -29.436 -10.420 1.00 32.97 261 ASN A CA 1
ATOM 1964 C C . ASN A 1 261 ? -2.490 -30.537 -9.475 1.00 32.97 261 ASN A C 1
ATOM 1966 O O . ASN A 1 261 ? -1.622 -31.263 -8.933 1.00 32.97 261 ASN A O 1
#